Protein AF-B7FYE3-F1 (afdb_monomer)

Foldseek 3Di:
DDDDDDDDDDPPDPDPVVVVVVVVVVVVVVVVVVVVVVLLLVVALCLLVLALDDPPDDNVRSLVQSCCCQFLPNNLPRHDPSHPDHSVLSVLLNLLLLLLLLLVLLVLVVVCVVVVVPQQAPQPDKDWPPPPPPPDDDDDDDDDDDDDDDDDPPPVVVPPPRPIDGDGPSLVCSLVVSLQVSLVSSVVLSNLLSLSQCRPPHPNVVVVVCSCVSSVVSNVSSVVSNVSSVVSVVVVVVVVVVVVVVVVVVVVVDPDDDDPPPVVVVVVVVVVCPSVVSSVVSSCCSRPPNNSVVSVQQQCLVVVVLPDPRSNHNSVVVVVVVVVVVVVVVVVVVVVVVVVVVVD

Structure (mmCIF, N/CA/C/O backbone):
data_AF-B7FYE3-F1
#
_entry.id   AF-B7FYE3-F1
#
loop_
_atom_site.group_PDB
_atom_site.id
_atom_site.type_symbol
_atom_site.label_atom_id
_atom_site.label_alt_id
_atom_site.label_comp_id
_atom_site.label_asym_id
_atom_site.label_entity_id
_atom_site.label_seq_id
_atom_site.pdbx_PDB_ins_code
_atom_site.Cartn_x
_atom_site.Cartn_y
_atom_site.Cartn_z
_atom_site.occupancy
_atom_site.B_iso_or_equiv
_atom_site.auth_seq_id
_atom_site.auth_comp_id
_atom_site.auth_asym_id
_atom_site.auth_atom_id
_atom_site.pdbx_PDB_model_num
ATOM 1 N N . MET A 1 1 ? -84.144 21.040 5.543 1.00 42.66 1 MET A N 1
ATOM 2 C CA . MET A 1 1 ? -82.889 21.106 6.323 1.00 42.66 1 MET A CA 1
ATOM 3 C C . MET A 1 1 ? -82.819 19.869 7.209 1.00 42.66 1 MET A C 1
ATOM 5 O O . MET A 1 1 ? -83.462 19.842 8.246 1.00 42.66 1 MET A O 1
ATOM 9 N N . GLY A 1 2 ? -82.151 18.809 6.745 1.00 43.72 2 GLY A N 1
ATOM 10 C CA . GLY A 1 2 ? -81.968 17.563 7.496 1.00 43.72 2 GLY A CA 1
ATOM 11 C C . GLY A 1 2 ? -80.510 17.441 7.926 1.00 43.72 2 GLY A C 1
ATOM 12 O O . GLY A 1 2 ? -79.638 17.283 7.077 1.00 43.72 2 GLY A O 1
ATOM 13 N N . HIS A 1 3 ? -80.245 17.564 9.225 1.00 52.06 3 HIS A N 1
ATOM 14 C CA . HIS A 1 3 ? -78.918 17.360 9.799 1.00 52.06 3 HIS A CA 1
ATOM 15 C C . HIS A 1 3 ? -78.643 15.857 9.920 1.00 52.06 3 HIS A C 1
ATOM 17 O O . HIS A 1 3 ? -79.201 15.182 10.783 1.00 52.06 3 HIS A O 1
ATOM 23 N N . ALA A 1 4 ? -77.780 15.333 9.049 1.00 56.72 4 ALA A N 1
ATOM 24 C CA . ALA A 1 4 ? -77.247 13.983 9.167 1.00 56.72 4 ALA A CA 1
ATOM 25 C C . ALA A 1 4 ? -76.280 13.919 10.362 1.00 56.72 4 ALA A C 1
ATOM 27 O O . ALA A 1 4 ? -75.254 14.600 10.376 1.00 56.72 4 ALA A O 1
ATOM 28 N N . GLN A 1 5 ? -76.617 13.118 11.375 1.00 55.41 5 GLN A N 1
ATOM 29 C CA . GLN A 1 5 ? -75.707 12.827 12.481 1.00 55.41 5 GLN A CA 1
ATOM 30 C C . GLN A 1 5 ? -74.566 11.912 12.004 1.00 55.41 5 GLN A C 1
ATOM 32 O O . GLN A 1 5 ? -74.824 10.908 11.336 1.00 55.41 5 GLN A O 1
ATOM 37 N N . PRO A 1 6 ? -73.304 12.216 12.357 1.00 60.56 6 PRO A N 1
ATOM 38 C CA . PRO A 1 6 ? -72.170 11.387 11.987 1.00 60.56 6 PRO A CA 1
ATOM 39 C C . PRO A 1 6 ? -72.207 10.058 12.752 1.00 60.56 6 PRO A C 1
ATOM 41 O O . PRO A 1 6 ? -72.163 10.012 13.982 1.00 60.56 6 PRO A O 1
ATOM 44 N N . SER A 1 7 ? -72.272 8.968 11.988 1.00 65.50 7 SER A N 1
ATOM 45 C CA . SER A 1 7 ? -72.132 7.588 12.451 1.00 65.50 7 SER A CA 1
ATOM 46 C C . SER A 1 7 ? -70.849 7.428 13.275 1.00 65.50 7 SER A C 1
ATOM 48 O O . SER A 1 7 ? -69.744 7.509 12.732 1.00 65.50 7 SER A O 1
ATOM 50 N N . ARG A 1 8 ? -70.992 7.171 14.583 1.00 61.19 8 ARG A N 1
ATOM 51 C CA . ARG A 1 8 ? -69.890 6.799 15.485 1.00 61.19 8 ARG A CA 1
ATOM 52 C C . ARG A 1 8 ? -69.224 5.524 14.965 1.00 61.19 8 ARG A C 1
ATOM 54 O O . ARG A 1 8 ? -69.726 4.426 15.187 1.00 61.19 8 ARG A O 1
ATOM 61 N N . ARG A 1 9 ? -68.078 5.661 14.293 1.00 62.84 9 ARG A N 1
ATOM 62 C CA . ARG A 1 9 ? -67.147 4.545 14.092 1.00 62.84 9 ARG A CA 1
ATOM 63 C C . ARG A 1 9 ? -66.683 4.088 15.471 1.00 62.84 9 ARG A C 1
ATOM 65 O O . ARG A 1 9 ? -66.038 4.844 16.189 1.00 62.84 9 ARG A O 1
ATOM 72 N N . SER A 1 10 ? -67.041 2.865 15.841 1.00 62.41 10 SER A N 1
ATOM 73 C CA . SER A 1 10 ? -66.482 2.170 16.993 1.00 62.41 10 SER A CA 1
ATOM 74 C C . SER A 1 10 ? -64.983 1.988 16.764 1.00 62.41 10 SER A C 1
ATOM 76 O O . SER A 1 10 ? -64.569 1.135 15.978 1.00 62.41 10 SER A O 1
ATOM 78 N N . GLU A 1 11 ? -64.171 2.822 17.408 1.00 63.62 11 GLU A N 1
ATOM 79 C CA . GLU A 1 11 ? -62.726 2.639 17.473 1.00 63.62 11 GLU A CA 1
ATOM 80 C C . GLU A 1 11 ? -62.446 1.314 18.186 1.00 63.62 11 GLU A C 1
ATOM 82 O O . GLU A 1 11 ? -62.578 1.203 19.408 1.00 63.62 11 GLU A O 1
ATOM 87 N N . LEU A 1 12 ? -62.095 0.280 17.413 1.00 67.25 12 LEU A N 1
ATOM 88 C CA . LEU A 1 12 ? -61.521 -0.939 17.966 1.00 67.25 12 LEU A CA 1
ATOM 89 C C . LEU A 1 12 ? -60.238 -0.539 18.696 1.00 67.25 12 LEU A C 1
ATOM 91 O O . LEU A 1 12 ? -59.221 -0.236 18.069 1.00 67.25 12 LEU A O 1
ATOM 95 N N . ARG A 1 13 ? -60.285 -0.534 20.030 1.00 64.44 13 ARG A N 1
ATOM 96 C CA . ARG A 1 13 ? -59.074 -0.418 20.837 1.00 64.44 13 ARG A CA 1
ATOM 97 C C . ARG A 1 13 ? -58.178 -1.616 20.503 1.00 64.44 13 ARG A C 1
ATOM 99 O O . ARG A 1 13 ? -58.653 -2.750 20.598 1.00 64.44 13 ARG A O 1
ATOM 106 N N . PRO A 1 14 ? -56.915 -1.393 20.103 1.00 61.69 14 PRO A N 1
ATOM 107 C CA . PRO A 1 14 ? -55.992 -2.483 19.830 1.00 61.69 14 PRO A CA 1
ATOM 108 C C . PRO A 1 14 ? -55.857 -3.350 21.083 1.00 61.69 14 PRO A C 1
ATOM 110 O O . PRO A 1 14 ? -55.806 -2.834 22.203 1.00 61.69 14 PRO A O 1
ATOM 113 N N . SER A 1 15 ? -55.836 -4.671 20.900 1.00 67.44 15 SER A N 1
ATOM 114 C CA . SER A 1 15 ? -55.711 -5.597 22.020 1.00 67.44 15 SER A CA 1
ATOM 115 C C . SER A 1 15 ? -54.420 -5.301 22.800 1.00 67.44 15 SER A C 1
ATOM 117 O O . SER A 1 15 ? -53.385 -5.004 22.194 1.00 67.44 15 SER A O 1
ATOM 119 N N . PRO A 1 16 ? -54.429 -5.412 24.140 1.00 71.50 16 PRO A N 1
ATOM 120 C CA . PRO A 1 16 ? -53.255 -5.139 24.976 1.00 71.50 16 PRO A CA 1
ATOM 121 C C . PRO A 1 16 ? -52.024 -5.989 24.605 1.00 71.50 16 PRO A C 1
ATOM 123 O O . PRO A 1 16 ? -50.892 -5.588 24.865 1.00 71.50 16 PRO A O 1
ATOM 126 N N . SER A 1 17 ? -52.219 -7.122 23.921 1.00 78.88 17 SER A N 1
ATOM 127 C CA . SER A 1 17 ? -51.138 -7.948 23.374 1.00 78.88 17 SER A CA 1
ATOM 128 C C . SER A 1 17 ? -50.342 -7.271 22.251 1.00 78.88 17 SER A C 1
ATOM 130 O O . SER A 1 17 ? -49.139 -7.500 22.134 1.00 78.88 17 SER A O 1
ATOM 132 N N . PHE A 1 18 ? -50.975 -6.416 21.442 1.00 79.50 18 PHE A N 1
ATOM 133 C CA . PHE A 1 18 ? -50.321 -5.765 20.307 1.00 79.50 18 PHE A CA 1
ATOM 134 C C . PHE A 1 18 ? -49.421 -4.604 20.747 1.00 79.50 18 PHE A C 1
ATOM 136 O O . PHE A 1 18 ? -48.322 -4.436 20.219 1.00 79.50 18 PHE A O 1
ATOM 143 N N . ALA A 1 19 ? -49.845 -3.846 21.764 1.00 81.31 19 ALA A N 1
ATOM 144 C CA . ALA A 1 19 ? -49.034 -2.778 22.349 1.00 81.31 19 ALA A CA 1
ATOM 145 C C . ALA A 1 19 ? -47.734 -3.333 22.962 1.00 81.31 19 ALA A C 1
ATOM 147 O O . ALA A 1 19 ? -46.647 -2.868 22.630 1.00 81.31 19 ALA A O 1
ATOM 148 N N . LEU A 1 20 ? -47.832 -4.417 23.741 1.00 88.69 20 LEU A N 1
ATOM 149 C CA . LEU A 1 20 ? -46.668 -5.073 24.344 1.00 88.69 20 LEU A CA 1
ATOM 150 C C . LEU A 1 20 ? -45.684 -5.627 23.295 1.00 88.69 20 LEU A C 1
ATOM 152 O O . LEU A 1 20 ? -44.469 -5.558 23.480 1.00 88.69 20 LEU A O 1
ATOM 156 N N . ALA A 1 21 ? -46.190 -6.185 22.189 1.00 86.75 21 ALA A N 1
ATOM 157 C CA . ALA A 1 21 ? -45.348 -6.687 21.103 1.00 86.75 21 ALA A CA 1
ATOM 158 C C . ALA A 1 21 ? -44.579 -5.555 20.399 1.00 86.75 21 ALA A C 1
ATOM 160 O O . ALA A 1 21 ? -43.391 -5.708 20.104 1.00 86.75 21 ALA A O 1
ATOM 161 N N . LYS A 1 22 ? -45.231 -4.405 20.184 1.00 88.69 22 LYS A N 1
ATOM 162 C CA . LYS A 1 22 ? -44.607 -3.220 19.584 1.00 88.69 22 LYS A CA 1
ATOM 163 C C . LYS A 1 22 ? -43.487 -2.660 20.463 1.00 88.69 22 LYS A C 1
ATOM 165 O O . LYS A 1 22 ? -42.405 -2.382 19.949 1.00 88.69 22 LYS A O 1
ATOM 170 N N . ASP A 1 23 ? -43.708 -2.578 21.773 1.00 92.06 23 ASP A N 1
ATOM 171 C CA . ASP A 1 23 ? -42.700 -2.084 22.720 1.00 92.06 23 ASP A CA 1
ATOM 172 C C . ASP A 1 23 ? -41.475 -3.007 22.781 1.00 92.06 23 ASP A C 1
ATOM 174 O O . ASP A 1 23 ? -40.332 -2.544 22.789 1.00 92.06 23 ASP A O 1
ATOM 178 N N . ARG A 1 24 ? -41.688 -4.330 22.733 1.00 89.56 24 ARG A N 1
ATOM 179 C CA . ARG A 1 24 ? -40.595 -5.315 22.660 1.00 89.56 24 ARG A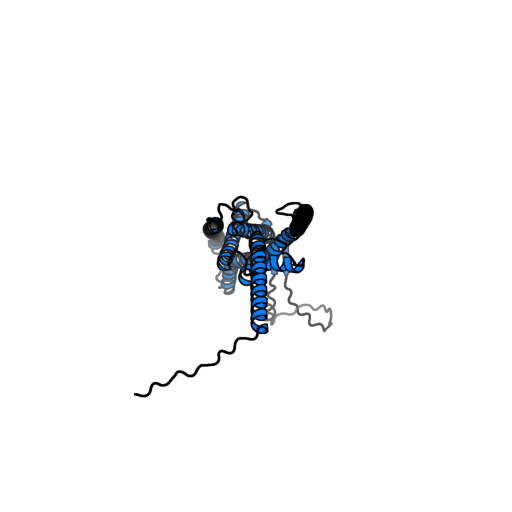 CA 1
ATOM 180 C C . ARG A 1 24 ? -39.783 -5.193 21.372 1.00 89.56 24 ARG A C 1
ATOM 182 O O . ARG A 1 24 ? -38.555 -5.266 21.428 1.00 89.56 24 ARG A O 1
ATOM 189 N N . LEU A 1 25 ? -40.440 -4.990 20.228 1.00 89.75 25 LEU A N 1
ATOM 190 C CA . LEU A 1 25 ? -39.759 -4.807 18.945 1.00 89.75 25 LEU A CA 1
ATOM 191 C C . LEU A 1 25 ? -38.937 -3.511 18.924 1.00 89.75 25 LEU A C 1
ATOM 193 O O . LEU A 1 25 ? -37.782 -3.532 18.501 1.00 89.75 25 LEU A O 1
ATOM 197 N N . ALA A 1 26 ? -39.493 -2.410 19.436 1.00 90.38 26 ALA A N 1
ATOM 198 C CA . ALA A 1 26 ? -38.788 -1.135 19.540 1.00 90.38 26 ALA A CA 1
ATOM 199 C C . ALA A 1 26 ? -37.557 -1.238 20.458 1.00 90.38 26 ALA A C 1
ATOM 201 O O . ALA A 1 26 ? -36.477 -0.770 20.100 1.00 90.38 26 ALA A O 1
ATOM 202 N N . ALA A 1 27 ? -37.683 -1.914 21.605 1.00 88.25 27 ALA A N 1
ATOM 203 C CA . ALA A 1 27 ? -36.559 -2.160 22.507 1.00 88.25 27 ALA A CA 1
ATOM 204 C C . ALA A 1 27 ? -35.466 -3.030 21.858 1.00 88.25 27 ALA A C 1
ATOM 206 O O . ALA A 1 27 ? -34.275 -2.761 22.030 1.00 88.25 27 ALA A O 1
ATOM 207 N N . TYR A 1 28 ? -35.852 -4.046 21.078 1.00 83.12 28 TYR A N 1
ATOM 208 C CA . TYR A 1 28 ? -34.908 -4.875 20.328 1.00 83.12 28 TYR A CA 1
ATOM 209 C C . TYR A 1 28 ? -34.167 -4.070 19.252 1.00 83.12 28 TYR A C 1
ATOM 211 O O . TYR A 1 28 ? -32.943 -4.144 19.175 1.00 83.12 28 TYR A O 1
ATOM 219 N N . GLN A 1 29 ? -34.880 -3.249 18.475 1.00 88.19 29 GLN A N 1
ATOM 220 C CA . GLN A 1 29 ? -34.283 -2.371 17.462 1.00 88.19 29 GLN A CA 1
ATOM 221 C C . GLN A 1 29 ? -33.337 -1.341 18.084 1.00 88.19 29 GLN A C 1
ATOM 223 O O . GLN A 1 29 ? -32.216 -1.181 17.610 1.00 88.19 29 GLN A O 1
ATOM 228 N N . ALA A 1 30 ? -33.735 -0.694 19.183 1.00 86.12 30 ALA A N 1
ATOM 229 C CA . ALA A 1 30 ? -32.878 0.246 19.902 1.00 86.12 30 ALA A CA 1
ATOM 230 C C . ALA A 1 30 ? -31.601 -0.435 20.420 1.00 86.12 30 ALA A C 1
ATOM 232 O O . ALA A 1 30 ? -30.502 0.100 20.273 1.00 86.12 30 ALA A O 1
ATOM 233 N N . ARG A 1 31 ? -31.724 -1.653 20.965 1.00 79.75 31 ARG A N 1
ATOM 234 C CA . ARG A 1 31 ? -30.572 -2.441 21.415 1.00 79.75 31 ARG A CA 1
ATOM 235 C C . ARG A 1 31 ? -29.669 -2.837 20.246 1.00 79.75 31 ARG A C 1
ATOM 237 O O . ARG A 1 31 ? -28.459 -2.662 20.356 1.00 79.75 31 ARG A O 1
ATOM 244 N N . SER A 1 32 ? -30.242 -3.301 19.136 1.00 80.25 32 SER A N 1
ATOM 245 C CA . SER A 1 32 ? -29.515 -3.649 17.909 1.00 80.25 32 SER A CA 1
ATOM 246 C C . SER A 1 32 ? -28.749 -2.450 17.346 1.00 80.25 32 SER A C 1
ATOM 248 O O . SER A 1 32 ? -27.560 -2.563 17.060 1.00 80.25 32 SER A O 1
ATOM 250 N N . ASN A 1 33 ? -29.392 -1.283 17.266 1.00 86.25 33 ASN A N 1
ATOM 251 C CA . ASN A 1 33 ? -28.760 -0.048 16.801 1.00 86.25 33 ASN A CA 1
ATOM 252 C C . ASN A 1 33 ? -27.625 0.378 17.737 1.00 86.25 33 ASN A C 1
ATOM 254 O O . ASN A 1 33 ? -26.523 0.650 17.277 1.00 86.25 33 ASN A O 1
ATOM 258 N N . SER A 1 34 ? -27.847 0.340 19.056 1.00 83.12 34 SER A N 1
ATOM 259 C CA . SER A 1 34 ? -26.807 0.693 20.033 1.00 83.12 34 SER A CA 1
ATOM 260 C C . SER A 1 34 ? -25.598 -0.250 19.991 1.00 83.12 34 SER A C 1
ATOM 262 O O . SER A 1 34 ? -24.465 0.170 20.230 1.00 83.12 34 SER A O 1
ATOM 264 N N . MET A 1 35 ? -25.825 -1.532 19.687 1.00 76.38 35 MET A N 1
ATOM 265 C CA . MET A 1 35 ? -24.761 -2.522 19.543 1.00 76.38 35 MET A CA 1
ATOM 266 C C . MET A 1 35 ? -23.963 -2.261 18.264 1.00 76.38 35 MET A C 1
ATOM 268 O O . MET A 1 35 ? -22.741 -2.166 18.330 1.00 76.38 35 MET A O 1
ATOM 272 N N . SER A 1 36 ? -24.656 -2.013 17.149 1.00 85.81 36 SER A N 1
ATOM 273 C CA . SER A 1 36 ? -24.044 -1.646 15.869 1.00 85.81 36 SER A CA 1
ATOM 274 C C . SER A 1 36 ? -23.239 -0.341 15.951 1.00 85.81 36 SER A C 1
ATOM 276 O O . SER A 1 36 ? -22.144 -0.257 15.394 1.00 85.81 36 SER A O 1
ATOM 278 N N . GLU A 1 37 ? -23.710 0.664 16.695 1.00 87.88 37 GLU A N 1
ATOM 279 C CA . GLU A 1 37 ? -22.966 1.909 16.930 1.00 87.88 37 GLU A CA 1
ATOM 280 C C . GLU A 1 37 ? -21.685 1.665 17.731 1.00 87.88 37 GLU A C 1
ATOM 282 O O . GLU A 1 37 ? -20.622 2.181 17.378 1.00 87.88 37 GLU A O 1
ATOM 287 N N . ARG A 1 38 ? -21.751 0.842 18.786 1.00 84.19 38 ARG A N 1
ATOM 288 C CA . ARG A 1 38 ? -20.566 0.476 19.578 1.00 84.19 38 ARG A CA 1
ATOM 289 C C . ARG A 1 38 ? -19.558 -0.312 18.750 1.00 84.19 38 ARG A C 1
ATOM 291 O O . ARG A 1 38 ? -18.369 0.001 18.800 1.00 84.19 38 ARG A O 1
ATOM 298 N N . GLU A 1 39 ? -20.014 -1.287 17.973 1.00 86.12 39 GLU A N 1
ATOM 299 C CA . GLU A 1 39 ? -19.168 -2.055 17.054 1.00 86.12 39 GLU A CA 1
ATOM 300 C C . GLU A 1 39 ? -18.519 -1.146 16.014 1.00 86.12 39 GLU A C 1
ATOM 302 O O . GLU A 1 39 ? -17.302 -1.189 15.840 1.00 86.12 39 GLU A O 1
ATOM 307 N N . SER A 1 40 ? -19.287 -0.243 15.402 1.00 87.75 40 SER A N 1
ATOM 308 C CA . SER A 1 40 ? -18.768 0.734 14.440 1.00 87.75 40 SER A CA 1
ATOM 309 C C . SER A 1 40 ? -17.725 1.649 15.083 1.00 87.75 40 SER A C 1
ATOM 311 O O . SER A 1 40 ? -16.659 1.873 14.511 1.00 87.75 40 SER A O 1
ATOM 313 N N . SER A 1 41 ? -17.979 2.117 16.310 1.00 86.19 41 SER A N 1
ATOM 314 C CA . SER A 1 41 ? -17.061 2.993 17.047 1.00 86.19 41 SER A CA 1
ATOM 315 C C . SER A 1 41 ? -15.711 2.343 17.374 1.00 86.19 41 SER A C 1
ATOM 317 O O . SER A 1 41 ? -14.718 3.052 17.506 1.00 86.19 41 SER A O 1
ATOM 319 N N . ARG A 1 42 ? -15.658 1.006 17.473 1.00 87.06 42 ARG A N 1
ATOM 320 C CA . ARG A 1 42 ? -14.424 0.229 17.687 1.00 87.06 42 ARG A CA 1
ATOM 321 C C . ARG A 1 42 ? -13.770 -0.191 16.372 1.00 87.06 42 ARG A C 1
ATOM 323 O O . ARG A 1 42 ? -12.552 -0.122 16.237 1.00 87.06 42 ARG A O 1
ATOM 330 N N . THR A 1 43 ? -14.585 -0.572 15.395 1.00 90.25 43 THR A N 1
ATOM 331 C CA . THR A 1 43 ? -14.135 -1.089 14.100 1.00 90.25 43 THR A CA 1
ATOM 332 C C . THR A 1 43 ? -13.522 0.008 13.238 1.00 90.25 43 THR A C 1
ATOM 334 O O . THR A 1 43 ? -12.504 -0.228 12.602 1.00 90.25 43 THR A O 1
ATOM 337 N N . ILE A 1 44 ? -14.081 1.225 13.228 1.00 88.81 44 ILE A N 1
ATOM 338 C CA . ILE A 1 44 ? -13.552 2.323 12.402 1.00 88.81 44 ILE A CA 1
ATOM 339 C C . ILE A 1 44 ? -12.109 2.685 12.800 1.00 88.81 44 ILE A C 1
ATOM 341 O O . ILE A 1 44 ? -11.253 2.683 11.913 1.00 88.81 44 ILE A O 1
ATOM 345 N N . PRO A 1 45 ? -11.784 2.954 14.085 1.00 87.56 45 PRO A N 1
ATOM 346 C CA . PRO A 1 45 ? -10.402 3.201 14.492 1.00 87.56 45 PRO A CA 1
ATOM 347 C C . PRO A 1 45 ? -9.484 2.009 14.220 1.00 87.56 45 PRO A C 1
ATOM 349 O O . PRO A 1 45 ? -8.360 2.217 13.777 1.00 87.56 45 PRO A O 1
ATOM 352 N N . ALA A 1 46 ? -9.963 0.779 14.435 1.00 91.19 46 ALA A N 1
ATOM 353 C CA . ALA A 1 46 ? -9.189 -0.429 14.161 1.00 91.19 46 ALA A CA 1
ATOM 354 C C . ALA A 1 46 ? -8.830 -0.540 12.668 1.00 91.19 46 ALA A C 1
ATOM 356 O O . ALA A 1 46 ? -7.662 -0.674 12.321 1.00 91.19 46 ALA A O 1
ATOM 357 N N . LEU A 1 47 ? -9.803 -0.369 11.770 1.00 92.00 47 LEU A N 1
ATOM 358 C CA . LEU A 1 47 ? -9.572 -0.359 10.322 1.00 92.00 47 LEU A CA 1
ATOM 359 C C . LEU A 1 47 ? -8.630 0.771 9.894 1.00 92.00 47 LEU A C 1
ATOM 361 O O . LEU A 1 47 ? -7.760 0.565 9.054 1.00 92.00 47 LEU A O 1
ATOM 365 N N . ALA A 1 48 ? -8.772 1.955 10.490 1.00 89.38 48 ALA A N 1
ATOM 366 C CA . ALA A 1 48 ? -7.911 3.100 10.214 1.00 89.38 48 ALA A CA 1
ATOM 367 C C . ALA A 1 48 ? -6.455 2.875 10.661 1.00 89.38 48 ALA A C 1
ATOM 369 O O . ALA A 1 48 ? -5.524 3.340 10.011 1.00 89.38 48 ALA A O 1
ATOM 370 N N . LEU A 1 49 ? -6.266 2.138 11.758 1.00 89.50 49 LEU A N 1
ATOM 371 C CA . LEU A 1 49 ? -4.967 1.705 12.275 1.00 89.50 49 LEU A CA 1
ATOM 372 C C . LEU A 1 49 ? -4.390 0.497 11.530 1.00 89.50 49 LEU A C 1
ATOM 374 O O . LEU A 1 49 ? -3.265 0.098 11.821 1.00 89.50 49 LEU A O 1
ATOM 378 N N . ARG A 1 50 ? -5.141 -0.066 10.574 1.00 91.62 50 ARG A N 1
ATOM 379 C CA . ARG A 1 50 ? -4.834 -1.336 9.905 1.00 91.62 50 ARG A CA 1
ATOM 380 C C . ARG A 1 50 ? -4.684 -2.490 10.892 1.00 91.62 50 ARG A C 1
ATOM 382 O O . ARG A 1 50 ? -3.799 -3.323 10.719 1.00 91.62 50 ARG A O 1
ATOM 389 N N . ALA A 1 51 ? -5.555 -2.516 11.899 1.00 92.00 51 ALA A N 1
ATOM 390 C CA . ALA A 1 51 ? -5.580 -3.571 12.893 1.00 92.00 51 ALA A CA 1
ATOM 391 C C . ALA A 1 51 ? -5.575 -4.942 12.211 1.00 92.00 51 ALA A C 1
ATOM 393 O O . ALA A 1 51 ? -6.310 -5.195 11.251 1.00 92.00 51 ALA A O 1
ATOM 394 N N . TYR A 1 52 ? -4.710 -5.803 12.716 1.00 93.62 52 TYR A N 1
ATOM 395 C CA . TYR A 1 52 ? -4.553 -7.185 12.303 1.00 93.62 52 TYR A CA 1
ATOM 396 C C . TYR A 1 52 ? -5.558 -8.119 12.994 1.00 93.62 52 TYR A C 1
ATOM 398 O O . TYR A 1 52 ? -5.591 -9.307 12.679 1.00 93.62 52 TYR A O 1
ATOM 406 N N . HIS A 1 53 ? -6.345 -7.613 13.946 1.00 95.50 53 HIS A N 1
ATOM 407 C CA . HIS A 1 53 ? -7.434 -8.337 14.590 1.00 95.50 53 HIS A CA 1
ATOM 408 C C . HIS A 1 53 ? -8.697 -7.483 14.717 1.00 95.50 53 HIS A C 1
ATOM 410 O O . HIS A 1 53 ? -8.642 -6.344 15.191 1.00 95.50 53 HIS A O 1
ATOM 416 N N . LEU A 1 54 ? -9.849 -8.061 14.366 1.00 92.94 54 LEU A N 1
ATOM 417 C CA . LEU A 1 54 ? -11.152 -7.541 14.777 1.00 92.94 54 LEU A CA 1
ATOM 418 C C . LEU A 1 54 ? -11.879 -8.494 15.739 1.00 92.94 54 LEU A C 1
ATOM 420 O O . LEU A 1 54 ? -11.754 -9.715 15.614 1.00 92.94 54 LEU A O 1
ATOM 424 N N . PRO A 1 55 ? -12.692 -7.959 16.672 1.00 86.62 55 PRO A N 1
ATOM 425 C CA . PRO A 1 55 ? -13.390 -8.779 17.654 1.00 86.62 55 PRO A CA 1
ATOM 426 C C . PRO A 1 55 ? -14.277 -9.841 16.997 1.00 86.62 55 PRO A C 1
ATOM 428 O O . PRO A 1 55 ? -15.155 -9.520 16.199 1.00 86.62 55 PRO A O 1
ATOM 431 N N . GLY A 1 56 ? -14.075 -11.102 17.381 1.00 88.00 56 GLY A N 1
ATOM 432 C CA . GLY A 1 56 ? -14.868 -12.239 16.901 1.00 88.00 56 GLY A CA 1
ATOM 433 C C . GLY A 1 56 ? -14.346 -12.910 15.628 1.00 88.00 56 GLY A C 1
ATOM 434 O O . GLY A 1 56 ? -14.842 -13.981 15.286 1.00 88.00 56 GLY A O 1
ATOM 435 N N . ASN A 1 57 ? -13.329 -12.351 14.970 1.00 94.50 57 ASN A N 1
ATOM 436 C CA . ASN A 1 57 ? -12.733 -12.955 13.782 1.00 94.50 57 ASN A CA 1
ATOM 437 C C . ASN A 1 57 ? -11.750 -14.087 14.119 1.00 94.50 57 ASN A C 1
ATOM 439 O O . ASN A 1 57 ? -10.999 -14.034 15.103 1.00 94.50 57 ASN A O 1
ATOM 443 N N . SER A 1 58 ? -11.697 -15.096 13.244 1.00 96.44 58 SER A N 1
ATOM 444 C CA . SER A 1 58 ? -10.608 -16.073 13.240 1.00 96.44 58 SER A CA 1
ATOM 445 C C . SER A 1 58 ? -9.337 -15.492 12.603 1.00 96.44 58 SER A C 1
ATOM 447 O O . SER A 1 58 ? -9.333 -14.400 12.038 1.00 96.44 58 SER A O 1
ATOM 449 N N . TRP A 1 59 ? -8.228 -16.235 12.671 1.00 96.38 59 TRP A N 1
ATOM 450 C CA . TRP A 1 59 ? -6.969 -15.809 12.048 1.00 96.38 59 TRP A CA 1
ATOM 451 C C . TRP A 1 59 ? -7.092 -15.637 10.529 1.00 96.38 59 TRP A C 1
ATOM 453 O O . TRP A 1 59 ? -6.545 -14.687 9.976 1.00 96.38 59 TRP A O 1
ATOM 463 N N . CYS A 1 60 ? -7.820 -16.538 9.861 1.00 97.38 60 CYS A N 1
ATOM 464 C CA . CYS A 1 60 ? -7.999 -16.484 8.412 1.00 97.38 60 CYS A CA 1
ATOM 465 C C . CYS A 1 60 ? -8.900 -15.312 8.010 1.00 97.38 60 CYS A C 1
ATOM 467 O O . CYS A 1 60 ? -8.562 -14.589 7.076 1.00 97.38 60 CYS A O 1
ATOM 469 N N . ASP A 1 61 ? -9.979 -15.073 8.764 1.00 96.69 61 ASP A N 1
ATOM 470 C CA . ASP A 1 61 ? -10.881 -13.941 8.521 1.00 96.69 61 ASP A CA 1
ATOM 471 C C . ASP A 1 61 ? -10.131 -12.613 8.640 1.00 96.69 61 ASP A C 1
ATOM 473 O O . ASP A 1 61 ? -10.221 -11.767 7.753 1.00 96.69 61 ASP A O 1
ATOM 477 N N . ASP A 1 62 ? -9.320 -12.464 9.692 1.00 97.06 62 ASP A N 1
ATOM 478 C CA . ASP A 1 62 ? -8.475 -11.290 9.893 1.00 97.06 62 ASP A CA 1
ATOM 479 C C . ASP A 1 62 ? -7.455 -11.106 8.763 1.00 97.06 62 ASP A C 1
ATOM 481 O O . ASP A 1 62 ? -7.239 -9.985 8.310 1.00 97.06 62 ASP A O 1
ATOM 485 N N . TRP A 1 63 ? -6.837 -12.190 8.283 1.00 97.00 63 TRP A N 1
ATOM 486 C CA . TRP A 1 63 ? -5.850 -12.133 7.202 1.00 97.00 63 TRP A CA 1
ATOM 487 C C . TRP A 1 63 ? -6.492 -11.706 5.878 1.00 97.00 63 TRP A C 1
ATOM 489 O O . TRP A 1 63 ? -6.023 -10.768 5.228 1.00 97.00 63 TRP A O 1
ATOM 499 N N . VAL A 1 64 ? -7.611 -12.336 5.502 1.00 97.38 64 VAL A N 1
ATOM 500 C CA . VAL A 1 64 ? -8.366 -11.980 4.290 1.00 97.38 64 VAL A CA 1
ATOM 501 C C . VAL A 1 64 ? -8.862 -10.546 4.393 1.00 97.38 64 VAL A C 1
ATOM 503 O O . VAL A 1 64 ? -8.704 -9.767 3.454 1.00 97.38 64 VAL A O 1
ATOM 506 N N . GLN A 1 65 ? -9.409 -10.163 5.544 1.00 96.12 65 GLN A N 1
ATOM 507 C CA . GLN A 1 65 ? -9.877 -8.809 5.780 1.00 96.12 65 GLN A CA 1
ATOM 508 C C . GLN A 1 65 ? -8.735 -7.793 5.728 1.00 96.12 65 GLN A C 1
ATOM 510 O O . GLN A 1 65 ? -8.907 -6.710 5.163 1.00 96.12 65 GLN A O 1
ATOM 515 N N . TYR A 1 66 ? -7.573 -8.115 6.290 1.00 95.88 66 TYR A N 1
ATOM 516 C CA . TYR A 1 66 ? -6.394 -7.267 6.231 1.00 95.88 66 TYR A CA 1
ATOM 517 C C . TYR A 1 66 ? -5.987 -7.020 4.776 1.00 95.88 66 TYR A C 1
ATOM 519 O O . TYR A 1 66 ? -5.832 -5.866 4.377 1.00 95.88 66 TYR A O 1
ATOM 527 N N . PHE A 1 67 ? -5.899 -8.058 3.944 1.00 96.31 67 PHE A N 1
ATOM 528 C CA . PHE A 1 67 ? -5.561 -7.881 2.531 1.00 96.31 67 PHE A CA 1
ATOM 529 C C . PHE A 1 67 ? -6.651 -7.161 1.743 1.00 96.31 67 PHE A C 1
ATOM 531 O O . PHE A 1 67 ? -6.353 -6.201 1.031 1.00 96.31 67 PHE A O 1
ATOM 538 N N . ALA A 1 68 ? -7.914 -7.534 1.933 1.00 96.06 68 ALA A N 1
ATOM 539 C CA . ALA A 1 68 ? -9.047 -6.889 1.280 1.00 96.06 68 ALA A CA 1
ATOM 540 C C . ALA A 1 68 ? -9.154 -5.395 1.621 1.00 96.06 68 ALA A C 1
ATOM 542 O O . ALA A 1 68 ? -9.623 -4.618 0.799 1.00 96.06 68 ALA A O 1
ATOM 543 N N . ASN A 1 69 ? -8.699 -4.969 2.805 1.00 94.88 69 ASN A N 1
ATOM 544 C CA . ASN A 1 69 ? -8.707 -3.562 3.201 1.00 94.88 69 ASN A CA 1
ATOM 545 C C . ASN A 1 69 ? -7.440 -2.797 2.843 1.00 94.88 69 ASN A C 1
ATOM 547 O O . ASN A 1 69 ? -7.511 -1.577 2.718 1.00 94.88 69 ASN A O 1
ATOM 551 N N . ASN A 1 70 ? -6.288 -3.445 2.727 1.00 94.62 70 ASN A N 1
ATOM 552 C CA . ASN A 1 70 ? -5.020 -2.723 2.654 1.00 94.62 70 ASN A CA 1
ATOM 553 C C . ASN A 1 70 ? -4.323 -2.837 1.301 1.00 94.62 70 ASN A C 1
ATOM 555 O O . ASN A 1 70 ? -3.619 -1.907 0.919 1.00 94.62 70 ASN A O 1
ATOM 559 N N . HIS A 1 71 ? -4.561 -3.920 0.562 1.00 96.75 71 HIS A N 1
ATOM 560 C CA . HIS A 1 71 ? -3.936 -4.141 -0.734 1.00 96.75 71 HIS A CA 1
ATOM 561 C C . HIS A 1 71 ? -4.258 -2.991 -1.710 1.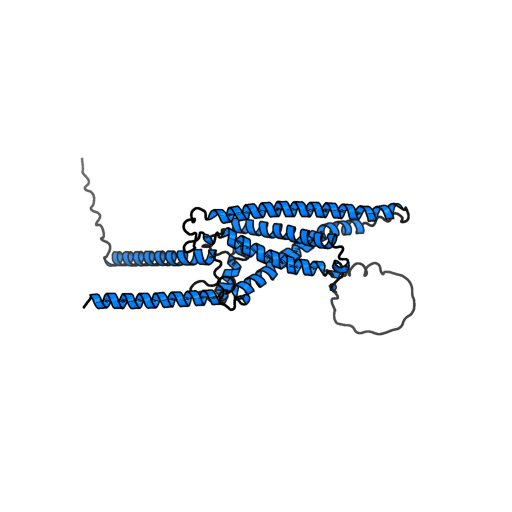00 96.75 71 HIS A C 1
ATOM 563 O O . HIS A 1 71 ? -5.436 -2.640 -1.834 1.00 96.75 71 HIS A O 1
ATOM 569 N N . PRO A 1 72 ? -3.276 -2.429 -2.444 1.00 95.88 72 PRO A N 1
ATOM 570 C CA . PRO A 1 72 ? -3.500 -1.279 -3.325 1.00 95.88 72 PRO A CA 1
ATOM 571 C C . PRO A 1 72 ? -4.587 -1.531 -4.377 1.00 95.88 72 PRO A C 1
ATOM 573 O O . PRO A 1 72 ? -5.482 -0.711 -4.551 1.00 95.88 72 PRO A O 1
ATOM 576 N N . LEU A 1 73 ? -4.561 -2.709 -5.015 1.00 95.81 73 LEU A N 1
ATOM 577 C CA . LEU A 1 73 ? -5.595 -3.147 -5.962 1.00 95.81 73 LEU A CA 1
ATOM 578 C C . LEU A 1 73 ? -6.889 -3.620 -5.278 1.00 95.81 73 LEU A C 1
ATOM 580 O O . LEU A 1 73 ? -7.947 -3.019 -5.469 1.00 95.81 73 LEU A O 1
ATOM 584 N N . PHE A 1 74 ? -6.833 -4.686 -4.467 1.00 95.94 74 PHE A N 1
ATOM 585 C CA . PHE A 1 74 ? -8.055 -5.286 -3.909 1.00 95.94 74 PHE A CA 1
ATOM 586 C C . PHE A 1 74 ? -8.803 -4.351 -2.959 1.00 95.94 74 PHE A C 1
ATOM 588 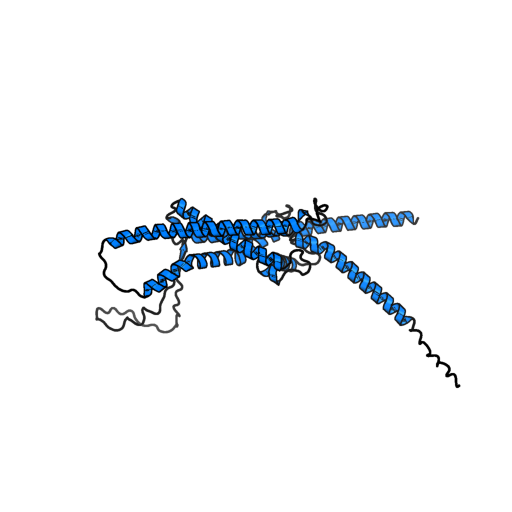O O . PHE A 1 74 ? -10.031 -4.372 -2.939 1.00 95.94 74 PHE A O 1
ATOM 595 N N . GLY A 1 75 ? -8.095 -3.460 -2.260 1.00 94.75 75 GLY A N 1
ATOM 596 C CA . GLY A 1 75 ? -8.672 -2.433 -1.398 1.00 94.75 75 GLY A CA 1
ATOM 597 C C . GLY A 1 75 ? -9.650 -1.505 -2.103 1.00 94.75 75 GLY A C 1
ATOM 598 O O . GLY A 1 75 ? -10.578 -1.002 -1.473 1.00 94.75 75 GLY A O 1
ATOM 599 N N . ILE A 1 76 ? -9.503 -1.281 -3.409 1.00 96.25 76 ILE A N 1
ATOM 600 C CA . ILE A 1 76 ? -10.421 -0.414 -4.155 1.00 96.25 76 ILE A CA 1
ATOM 601 C C . ILE A 1 76 ? -11.831 -1.017 -4.159 1.00 96.25 76 ILE A C 1
ATOM 603 O O . ILE A 1 76 ? -12.796 -0.311 -3.861 1.00 96.25 76 ILE A O 1
ATOM 607 N N . CYS A 1 77 ? -11.944 -2.323 -4.413 1.00 96.38 77 CYS A N 1
ATOM 608 C CA . CYS A 1 77 ? -13.231 -3.000 -4.606 1.00 96.38 77 CYS A CA 1
ATOM 609 C C . CYS A 1 77 ? -13.715 -3.777 -3.374 1.00 96.38 77 CYS A C 1
ATOM 611 O O . CYS A 1 77 ? -14.918 -3.899 -3.166 1.00 96.38 77 CYS A O 1
ATOM 613 N N . CYS A 1 78 ? -12.795 -4.287 -2.553 1.00 96.31 78 CYS A N 1
ATOM 614 C CA . CYS A 1 78 ? -13.081 -5.251 -1.487 1.00 96.31 78 CYS A CA 1
ATOM 615 C C . CYS A 1 78 ? -12.936 -4.664 -0.074 1.00 96.31 78 CYS A C 1
ATOM 617 O O . CYS A 1 78 ? -12.970 -5.409 0.905 1.00 96.31 78 CYS A O 1
ATOM 619 N N . HIS A 1 79 ? -12.769 -3.344 0.064 1.00 95.06 79 HIS A N 1
ATOM 620 C CA . HIS A 1 79 ? -12.665 -2.732 1.386 1.00 95.06 79 HIS A CA 1
ATOM 621 C C . HIS A 1 79 ? -13.970 -2.851 2.177 1.00 95.06 79 HIS A C 1
ATOM 623 O O . HIS A 1 79 ? -15.086 -2.811 1.655 1.00 95.06 79 HIS A O 1
ATOM 629 N N . HIS A 1 80 ? -13.813 -2.923 3.491 1.00 94.75 80 HIS A N 1
ATOM 630 C CA . HIS A 1 80 ? -14.906 -2.896 4.437 1.00 94.75 80 HIS A CA 1
ATOM 631 C C . HIS A 1 80 ? -15.660 -1.559 4.349 1.00 94.75 80 HIS A C 1
ATOM 633 O O . HIS A 1 80 ? -15.054 -0.491 4.295 1.00 94.75 80 HIS A O 1
ATOM 639 N N . ARG A 1 81 ? -16.996 -1.586 4.404 1.00 92.69 81 ARG A N 1
ATOM 640 C CA . ARG A 1 81 ? -17.836 -0.382 4.210 1.00 92.69 81 ARG A CA 1
ATOM 641 C C . ARG A 1 81 ? -17.617 0.707 5.265 1.00 92.69 81 ARG A C 1
ATOM 643 O O . ARG A 1 81 ? -17.842 1.877 4.987 1.00 92.69 81 ARG A O 1
ATOM 650 N N . LEU A 1 82 ? -17.184 0.320 6.467 1.00 91.94 82 LEU A N 1
ATOM 651 C CA . LEU A 1 82 ? -16.846 1.248 7.557 1.00 91.94 82 LEU A CA 1
ATOM 652 C C . LEU A 1 82 ? -15.417 1.808 7.465 1.00 91.94 82 LEU A C 1
ATOM 654 O O . LEU A 1 82 ? -14.982 2.533 8.354 1.00 91.94 82 LEU A O 1
ATOM 658 N N . HIS A 1 83 ? -14.655 1.450 6.435 1.00 91.81 83 HIS A N 1
ATOM 659 C CA . HIS A 1 83 ? -13.285 1.914 6.297 1.00 91.81 83 HIS A CA 1
ATOM 660 C C . HIS A 1 83 ? -13.241 3.440 6.067 1.00 91.81 83 HIS A C 1
ATOM 662 O O . HIS A 1 83 ? -13.979 3.946 5.218 1.00 91.81 83 HIS A O 1
ATOM 668 N N . PRO A 1 84 ? -12.378 4.199 6.773 1.00 89.62 84 PRO A N 1
ATOM 669 C CA . PRO A 1 84 ? -12.365 5.666 6.686 1.00 89.62 84 PRO A CA 1
ATOM 670 C C . PRO A 1 84 ? -11.904 6.189 5.321 1.00 89.62 84 PRO A C 1
ATOM 672 O O . PRO A 1 84 ? -12.307 7.272 4.898 1.00 89.62 84 PRO A O 1
ATOM 675 N N . VAL A 1 85 ? -11.059 5.425 4.626 1.00 93.19 85 VAL A N 1
ATOM 676 C CA . VAL A 1 85 ? -10.589 5.764 3.280 1.00 93.19 85 VAL A CA 1
ATOM 677 C C . VAL A 1 85 ? -11.451 5.090 2.234 1.00 93.19 85 VAL A C 1
ATOM 679 O O . VAL A 1 85 ? -11.501 3.860 2.141 1.00 93.19 85 VAL A O 1
ATOM 682 N N . THR A 1 86 ? -12.111 5.942 1.457 1.00 94.06 86 THR A N 1
ATOM 683 C CA . THR A 1 86 ? -13.014 5.580 0.368 1.00 94.06 86 THR A CA 1
ATOM 684 C C . THR A 1 86 ? -12.246 5.091 -0.861 1.00 94.06 86 THR A C 1
ATOM 686 O O . THR A 1 86 ? -11.069 5.402 -1.044 1.00 94.06 86 THR A O 1
ATOM 689 N N . ALA A 1 87 ? -12.933 4.377 -1.757 1.00 95.94 87 ALA A N 1
ATOM 690 C CA . ALA A 1 87 ? -12.365 3.893 -3.020 1.00 95.94 87 ALA A CA 1
ATOM 691 C C . ALA A 1 87 ? -11.682 4.991 -3.860 1.00 95.94 87 ALA A C 1
ATOM 693 O O . ALA A 1 87 ? -10.649 4.736 -4.470 1.00 95.94 87 ALA A O 1
ATOM 694 N N . LYS A 1 88 ? -12.211 6.226 -3.850 1.00 96.38 88 LYS A N 1
ATOM 695 C CA . LYS A 1 88 ? -11.642 7.357 -4.609 1.00 96.38 88 LYS A CA 1
ATOM 696 C C . LYS A 1 88 ? -10.214 7.687 -4.170 1.00 96.38 88 LYS A C 1
ATOM 698 O O . LYS A 1 88 ? -9.340 7.872 -5.005 1.00 96.38 88 LYS A O 1
ATOM 703 N N . TRP A 1 89 ? -9.972 7.720 -2.862 1.00 95.62 89 TRP A N 1
ATOM 704 C CA . TRP A 1 89 ? -8.639 7.981 -2.316 1.00 95.62 89 TRP A CA 1
ATOM 705 C C . TRP A 1 89 ? -7.691 6.804 -2.545 1.00 95.62 89 TRP A C 1
ATOM 707 O O . TRP A 1 89 ? -6.524 7.005 -2.851 1.00 95.62 89 TRP A O 1
ATOM 717 N N . ARG A 1 90 ? -8.206 5.572 -2.501 1.00 96.56 90 ARG A N 1
ATOM 718 C CA . ARG A 1 90 ? -7.425 4.370 -2.831 1.00 96.56 90 ARG A CA 1
ATOM 719 C C . ARG A 1 90 ? -6.970 4.353 -4.288 1.00 96.56 90 ARG A C 1
ATOM 721 O O . ARG A 1 90 ? -5.847 3.949 -4.554 1.00 96.56 90 ARG A O 1
ATOM 728 N N . LEU A 1 91 ? -7.801 4.843 -5.210 1.00 97.44 91 LEU A N 1
ATOM 729 C CA . LEU A 1 91 ? -7.403 5.023 -6.606 1.00 97.44 91 LEU A CA 1
ATOM 730 C C . LEU A 1 91 ? -6.246 6.026 -6.731 1.00 97.44 91 LEU A C 1
ATOM 732 O O . LEU A 1 91 ? -5.297 5.767 -7.461 1.00 97.44 91 LEU A O 1
ATOM 736 N N . ILE A 1 92 ? -6.283 7.128 -5.974 1.00 96.88 92 ILE A N 1
ATOM 737 C CA . ILE A 1 92 ? -5.169 8.088 -5.920 1.00 96.88 92 ILE A CA 1
ATOM 738 C C . ILE A 1 92 ? -3.901 7.423 -5.367 1.00 96.88 92 ILE A C 1
ATOM 740 O O . ILE A 1 92 ? -2.821 7.666 -5.896 1.00 96.88 92 ILE A O 1
ATOM 744 N N . HIS A 1 93 ? -4.010 6.549 -4.361 1.00 95.75 93 HIS A N 1
ATOM 745 C CA . HIS A 1 93 ? -2.852 5.795 -3.859 1.00 95.75 93 HIS A CA 1
ATOM 746 C C . HIS A 1 93 ? -2.286 4.849 -4.911 1.00 95.75 93 HIS A C 1
ATOM 748 O O . HIS A 1 93 ? -1.073 4.761 -5.035 1.00 95.75 93 HIS A O 1
ATOM 754 N N . LEU A 1 94 ? -3.144 4.171 -5.680 1.00 97.25 94 LEU A N 1
ATOM 755 C CA . LEU A 1 94 ? -2.701 3.295 -6.760 1.00 97.25 94 LEU A CA 1
ATOM 756 C C . LEU A 1 94 ? -1.932 4.083 -7.827 1.00 97.25 94 LEU A C 1
ATOM 758 O O . LEU A 1 94 ? -0.850 3.667 -8.221 1.00 97.25 94 LEU A O 1
ATOM 762 N N . VAL A 1 95 ? -2.449 5.243 -8.244 1.00 97.50 95 VAL A N 1
ATOM 763 C CA . VAL A 1 95 ? -1.728 6.143 -9.161 1.00 97.50 95 VAL A CA 1
ATOM 764 C C . VAL A 1 95 ? -0.396 6.574 -8.548 1.00 97.50 95 VAL A C 1
ATOM 766 O O . VAL A 1 95 ? 0.633 6.498 -9.211 1.00 97.50 95 VAL A O 1
ATOM 769 N N . GLY A 1 96 ? -0.398 6.958 -7.270 1.00 97.19 96 GLY A N 1
ATOM 770 C CA . GLY A 1 96 ? 0.816 7.295 -6.532 1.00 97.19 96 GLY A CA 1
ATOM 771 C C . GLY A 1 96 ? 1.846 6.169 -6.513 1.00 97.19 96 GLY A C 1
ATOM 772 O O . GLY A 1 96 ? 3.019 6.435 -6.735 1.00 97.19 96 GLY A O 1
ATOM 773 N N . SER A 1 97 ? 1.409 4.928 -6.297 1.00 96.69 97 SER A N 1
ATOM 774 C CA . SER A 1 97 ? 2.251 3.727 -6.288 1.00 96.69 97 SER A CA 1
ATOM 775 C C . SER A 1 97 ? 2.903 3.483 -7.644 1.00 96.69 97 SER A C 1
ATOM 777 O O . SER A 1 97 ? 4.114 3.307 -7.724 1.00 96.69 97 SER A O 1
ATOM 779 N N . ILE A 1 98 ? 2.112 3.552 -8.721 1.00 96.56 98 ILE A N 1
ATOM 780 C CA . ILE A 1 98 ? 2.596 3.410 -10.100 1.00 96.56 98 ILE A CA 1
ATOM 781 C C . ILE A 1 98 ? 3.666 4.473 -10.370 1.00 96.56 98 ILE A C 1
ATOM 783 O O . ILE A 1 98 ? 4.803 4.159 -10.707 1.00 96.56 98 ILE A O 1
ATOM 787 N N . VAL A 1 99 ? 3.340 5.742 -10.144 1.00 97.25 99 VAL A N 1
ATOM 788 C CA . VAL A 1 99 ? 4.256 6.852 -10.417 1.00 97.25 99 VAL A CA 1
ATOM 789 C C . VAL A 1 99 ? 5.527 6.787 -9.561 1.00 97.25 99 VAL A C 1
ATOM 791 O O . VAL A 1 99 ? 6.620 7.019 -10.076 1.00 97.25 99 VAL A O 1
ATOM 794 N N . PHE A 1 100 ? 5.405 6.458 -8.272 1.00 97.25 100 PHE A N 1
ATOM 795 C CA . PHE A 1 100 ? 6.549 6.244 -7.384 1.00 97.25 100 PHE A CA 1
ATOM 796 C C . PHE A 1 100 ? 7.458 5.140 -7.920 1.00 97.25 100 PHE A C 1
ATOM 798 O O . PHE A 1 100 ? 8.670 5.327 -8.005 1.00 97.25 100 PHE A O 1
ATOM 805 N N . GLY A 1 101 ? 6.859 4.032 -8.345 1.00 94.62 101 GLY A N 1
ATOM 806 C CA . GLY A 1 101 ? 7.560 2.951 -9.007 1.00 94.62 101 GLY A CA 1
ATOM 807 C C . GLY A 1 101 ? 8.349 3.385 -10.205 1.00 94.62 101 GLY A C 1
ATOM 808 O O . GLY A 1 101 ? 9.554 3.194 -10.257 1.00 94.62 101 GLY A O 1
ATOM 809 N N . LEU A 1 102 ? 7.670 4.058 -11.129 1.00 93.19 102 LEU A N 1
ATOM 810 C CA . LEU A 1 102 ? 8.289 4.559 -12.341 1.00 93.19 102 LEU A CA 1
ATOM 811 C C . LEU A 1 102 ? 9.494 5.454 -12.014 1.00 93.19 102 LEU A C 1
ATOM 813 O O . LEU A 1 102 ? 10.533 5.332 -12.657 1.00 93.19 102 LEU A O 1
ATOM 817 N N . ALA A 1 103 ? 9.392 6.316 -10.996 1.00 95.00 103 ALA A N 1
ATOM 818 C CA . ALA A 1 103 ? 10.523 7.119 -10.538 1.00 95.00 103 ALA A CA 1
ATOM 819 C C . ALA A 1 103 ? 11.677 6.249 -10.010 1.00 95.00 103 ALA A C 1
ATOM 821 O O . ALA A 1 103 ? 12.812 6.430 -10.442 1.00 95.00 103 ALA A O 1
ATOM 822 N N . VAL A 1 104 ? 11.403 5.303 -9.105 1.00 93.44 104 VAL A N 1
ATOM 823 C CA . VAL A 1 104 ? 12.425 4.428 -8.503 1.00 93.44 104 VAL A CA 1
ATOM 824 C C . VAL A 1 104 ? 13.111 3.561 -9.556 1.00 93.44 104 VAL A C 1
ATOM 826 O O . VAL A 1 104 ? 14.338 3.546 -9.606 1.00 93.44 104 VAL A O 1
ATOM 829 N N . THR A 1 105 ? 12.346 2.909 -10.431 1.00 90.94 105 THR A N 1
ATOM 830 C CA . THR A 1 105 ? 12.847 2.095 -11.544 1.00 90.94 105 THR A CA 1
ATOM 831 C C . THR A 1 105 ? 13.822 2.888 -12.412 1.00 90.94 105 THR A C 1
ATOM 833 O O . THR A 1 105 ? 14.926 2.426 -12.695 1.00 90.94 105 THR A O 1
ATOM 836 N N . ASN A 1 106 ? 13.446 4.109 -12.811 1.00 90.19 106 ASN A N 1
ATOM 837 C CA . ASN A 1 106 ? 14.315 4.939 -13.641 1.00 90.19 106 ASN A CA 1
ATOM 838 C C . ASN A 1 106 ? 15.541 5.462 -12.874 1.00 90.19 106 ASN A C 1
ATOM 840 O O . ASN A 1 106 ? 16.617 5.546 -13.456 1.00 90.19 106 ASN A O 1
ATOM 844 N N . ILE A 1 107 ? 15.418 5.776 -11.579 1.00 91.69 107 ILE A N 1
ATOM 845 C CA . ILE A 1 107 ? 16.561 6.187 -10.746 1.00 91.69 107 ILE A CA 1
ATOM 846 C C . ILE A 1 107 ? 17.572 5.045 -10.605 1.00 91.69 107 ILE A C 1
ATOM 848 O O . ILE A 1 107 ? 18.767 5.279 -10.763 1.00 91.69 107 ILE A O 1
ATOM 852 N N . ILE A 1 108 ? 17.112 3.820 -10.328 1.00 89.56 108 ILE A N 1
ATOM 853 C CA . ILE A 1 108 ? 17.980 2.636 -10.239 1.00 89.56 108 ILE A CA 1
ATOM 854 C C . ILE A 1 108 ? 18.661 2.382 -11.586 1.00 89.56 108 ILE A C 1
ATOM 856 O O . ILE A 1 108 ? 19.857 2.110 -11.633 1.00 89.56 108 ILE A O 1
ATOM 860 N N . TRP A 1 109 ? 17.928 2.530 -12.690 1.00 86.81 109 TRP A N 1
ATOM 861 C CA . TRP A 1 109 ? 18.500 2.387 -14.025 1.00 86.81 109 TRP A CA 1
ATOM 862 C C . TRP A 1 109 ? 19.581 3.437 -14.326 1.00 86.81 109 TRP A C 1
ATOM 864 O O . TRP A 1 109 ? 20.675 3.075 -14.748 1.00 86.81 109 TRP A O 1
ATOM 874 N N . LEU A 1 110 ? 19.325 4.720 -14.040 1.00 88.88 110 LEU A N 1
ATOM 875 C CA . LEU A 1 110 ? 20.336 5.775 -14.187 1.00 88.88 110 LEU A CA 1
ATOM 876 C C . LEU A 1 110 ? 21.548 5.528 -13.288 1.00 88.88 110 LEU A C 1
ATOM 878 O O . LEU A 1 110 ? 22.676 5.811 -13.681 1.00 88.88 110 LEU A O 1
ATOM 882 N N . TRP A 1 111 ? 21.328 4.994 -12.086 1.00 89.75 111 TRP A N 1
ATOM 883 C CA . TRP A 1 111 ? 22.410 4.625 -11.183 1.00 89.75 111 TRP A CA 1
ATOM 884 C C . TRP A 1 111 ? 23.317 3.549 -11.793 1.00 89.75 111 TRP A C 1
ATOM 886 O O . TRP A 1 111 ? 24.533 3.662 -11.660 1.00 89.75 111 TRP A O 1
ATOM 896 N N . PHE A 1 112 ? 22.771 2.560 -12.507 1.00 87.25 112 PHE A N 1
ATOM 897 C CA . PHE A 1 112 ? 23.591 1.569 -13.213 1.00 87.25 112 PHE A CA 1
ATOM 898 C C . PHE A 1 112 ? 24.437 2.189 -14.330 1.00 87.25 112 PHE A C 1
ATOM 900 O O . PHE A 1 112 ? 25.617 1.864 -14.433 1.00 87.25 112 PHE A O 1
ATOM 907 N N . ILE A 1 113 ? 23.872 3.122 -15.104 1.00 85.75 113 ILE A N 1
ATOM 908 C CA . ILE A 1 113 ? 24.606 3.822 -16.173 1.00 85.75 113 ILE A CA 1
ATOM 909 C C . ILE A 1 113 ? 25.739 4.672 -15.611 1.00 85.75 113 ILE A C 1
ATOM 911 O O . ILE A 1 113 ? 26.871 4.581 -16.068 1.00 85.75 113 ILE A O 1
ATOM 915 N N . VAL A 1 114 ? 25.456 5.481 -14.590 1.00 88.00 114 VAL A N 1
ATOM 916 C CA . VAL A 1 114 ? 26.445 6.416 -14.031 1.00 88.00 114 VAL A CA 1
ATOM 917 C C . VAL A 1 114 ? 27.627 5.691 -13.383 1.00 88.00 114 VAL A C 1
ATOM 919 O O . VAL A 1 114 ? 28.729 6.233 -13.355 1.00 88.00 114 VAL A O 1
ATOM 922 N N . ASN A 1 115 ? 27.417 4.486 -12.848 1.00 89.38 115 ASN A N 1
ATOM 923 C CA . ASN A 1 115 ? 28.480 3.714 -12.200 1.00 89.38 115 ASN A CA 1
ATOM 924 C C . ASN A 1 115 ? 29.207 2.742 -13.139 1.00 89.38 115 ASN A C 1
ATOM 926 O O . ASN A 1 115 ? 30.034 1.976 -12.649 1.00 89.38 115 ASN A O 1
ATOM 930 N N . ASP A 1 116 ? 28.902 2.763 -14.441 1.00 80.88 116 ASP A N 1
ATOM 931 C CA . ASP A 1 116 ? 29.530 1.930 -15.475 1.00 80.88 116 ASP A CA 1
ATOM 932 C C . ASP A 1 116 ? 29.638 0.442 -15.085 1.00 80.88 116 ASP A C 1
ATOM 934 O O . ASP A 1 116 ? 30.650 -0.233 -15.285 1.00 80.88 116 ASP A O 1
ATOM 938 N N . GLN A 1 117 ? 28.590 -0.086 -14.443 1.00 74.69 117 GLN A N 1
ATOM 939 C CA . GLN A 1 117 ? 28.573 -1.484 -14.024 1.00 74.69 117 GLN A CA 1
ATOM 940 C C . GLN A 1 117 ? 28.277 -2.377 -15.235 1.00 74.69 117 GLN A C 1
ATOM 942 O O . GLN A 1 117 ? 27.120 -2.655 -15.550 1.00 74.69 117 GLN A O 1
ATOM 947 N N . HIS A 1 118 ? 29.334 -2.831 -15.914 1.00 67.75 118 HIS A N 1
ATOM 948 C CA . HIS A 1 118 ? 29.235 -3.727 -17.072 1.00 67.75 118 HIS A CA 1
ATOM 949 C C . HIS A 1 118 ? 28.537 -5.067 -16.756 1.00 67.75 118 HIS A C 1
ATOM 951 O O . HIS A 1 118 ? 27.830 -5.593 -17.614 1.00 67.75 118 HIS A O 1
ATOM 957 N N . ASP A 1 119 ? 28.628 -5.561 -15.516 1.00 72.62 119 ASP A N 1
ATOM 958 C CA . ASP A 1 119 ? 28.063 -6.860 -15.101 1.00 72.62 119 ASP A CA 1
ATOM 959 C C . ASP A 1 119 ? 26.514 -6.875 -15.045 1.00 72.62 119 ASP A C 1
ATOM 961 O O . ASP A 1 119 ? 25.882 -7.925 -14.961 1.00 72.62 119 ASP A O 1
ATOM 965 N N . VAL A 1 120 ? 25.846 -5.718 -15.133 1.00 73.44 120 VAL A N 1
ATOM 966 C CA . VAL A 1 120 ? 24.378 -5.603 -14.960 1.00 73.44 120 VAL A CA 1
ATOM 967 C C . VAL A 1 120 ? 23.591 -6.248 -16.107 1.00 73.44 120 VAL A C 1
ATOM 969 O O . VAL A 1 120 ? 22.421 -6.620 -15.937 1.00 73.44 120 VAL A O 1
ATOM 972 N N . ASN A 1 121 ? 24.225 -6.385 -17.272 1.00 76.44 121 ASN A N 1
ATOM 973 C CA . ASN A 1 121 ? 23.638 -7.001 -18.458 1.00 76.44 121 ASN A CA 1
ATOM 974 C C . ASN A 1 121 ? 23.872 -8.514 -18.527 1.00 76.44 121 ASN A C 1
ATOM 976 O O . ASN A 1 121 ? 23.277 -9.167 -19.389 1.00 76.44 121 ASN A O 1
ATOM 980 N N . ASP A 1 122 ? 24.673 -9.076 -17.619 1.00 80.25 122 ASP A N 1
ATOM 981 C CA . ASP A 1 122 ? 24.966 -10.499 -17.644 1.00 80.25 122 ASP A CA 1
ATOM 982 C C . ASP A 1 122 ? 23.706 -11.313 -17.302 1.00 80.25 122 ASP A C 1
ATOM 984 O O . ASP A 1 122 ? 22.997 -11.031 -16.322 1.00 80.25 122 ASP A O 1
ATOM 988 N N . PRO A 1 123 ? 23.369 -12.323 -18.126 1.00 82.94 123 PRO A N 1
ATOM 989 C CA . PRO A 1 123 ? 22.215 -13.166 -17.882 1.00 82.94 123 PRO A CA 1
ATOM 990 C C . PRO A 1 123 ? 22.492 -14.069 -16.679 1.00 82.94 123 PRO A C 1
ATOM 992 O O . PRO A 1 123 ? 23.312 -14.983 -16.736 1.00 82.94 123 PRO A O 1
ATOM 995 N N . VAL A 1 124 ? 21.761 -13.851 -15.587 1.00 87.00 124 VAL A N 1
ATOM 996 C CA . VAL A 1 124 ? 21.824 -14.714 -14.397 1.00 87.00 124 VAL A CA 1
ATOM 997 C C . VAL A 1 124 ? 21.018 -15.993 -14.625 1.00 87.00 124 VAL A C 1
ATOM 999 O O . VAL A 1 124 ? 21.389 -17.069 -14.156 1.00 87.00 124 VAL A O 1
ATOM 1002 N N . LEU A 1 125 ? 19.899 -15.886 -15.347 1.00 85.56 125 LEU A N 1
ATOM 1003 C CA . LEU A 1 125 ? 19.015 -17.006 -15.656 1.00 85.56 125 LEU A CA 1
ATOM 1004 C C . LEU A 1 125 ? 18.440 -16.854 -17.066 1.00 85.56 125 LEU A C 1
ATOM 1006 O O . LEU A 1 125 ? 17.688 -15.920 -17.328 1.00 85.56 125 LEU A O 1
ATOM 1010 N N . THR A 1 126 ? 18.717 -17.811 -17.949 1.00 79.69 126 THR A N 1
ATOM 1011 C CA . THR A 1 126 ? 18.071 -17.896 -19.267 1.00 79.69 126 THR A CA 1
ATOM 1012 C C . THR A 1 126 ? 16.965 -18.941 -19.216 1.00 79.69 126 THR A C 1
ATOM 1014 O O . THR A 1 126 ? 17.218 -20.114 -18.941 1.00 79.69 126 THR A O 1
ATOM 1017 N N . ILE A 1 127 ? 15.723 -18.520 -19.460 1.00 74.56 127 ILE A N 1
ATOM 1018 C CA . ILE A 1 127 ? 14.576 -19.423 -19.567 1.00 74.56 127 ILE A CA 1
ATOM 1019 C C . ILE A 1 127 ? 14.274 -19.611 -21.052 1.00 74.56 127 ILE A C 1
ATOM 1021 O O . ILE A 1 127 ? 13.712 -18.725 -21.699 1.00 74.56 127 ILE A O 1
ATOM 1025 N N . SER A 1 128 ? 14.637 -20.774 -21.588 1.00 75.94 128 SER A N 1
ATOM 1026 C CA . SER A 1 128 ? 14.293 -21.161 -22.957 1.00 75.94 128 SER A CA 1
ATOM 1027 C C . SER A 1 128 ? 12.950 -21.895 -22.937 1.00 75.94 128 SER A C 1
ATOM 1029 O O . SER A 1 128 ? 12.837 -23.009 -22.417 1.00 75.94 128 SER A O 1
ATOM 1031 N N . PHE A 1 129 ? 11.901 -21.280 -23.490 1.00 69.94 129 PHE A N 1
ATOM 1032 C CA . PHE A 1 129 ? 10.599 -21.934 -23.641 1.00 69.94 129 PHE A CA 1
ATOM 1033 C C . PHE A 1 129 ? 10.641 -22.896 -24.834 1.00 69.94 129 PHE A C 1
ATOM 1035 O O . PHE A 1 129 ? 10.176 -22.596 -25.931 1.00 69.94 129 PHE A O 1
ATOM 1042 N N . GLY A 1 130 ? 11.225 -24.074 -24.610 1.00 58.00 130 GLY A N 1
ATOM 1043 C CA . GLY A 1 130 ? 11.245 -25.174 -25.567 1.00 58.00 130 GLY A CA 1
ATOM 1044 C C . GLY A 1 130 ? 9.861 -25.804 -25.708 1.00 58.00 130 GLY A C 1
ATOM 1045 O O . GLY A 1 130 ? 9.556 -26.808 -25.067 1.00 58.00 130 GLY A O 1
ATOM 1046 N N . GLY A 1 131 ? 9.020 -25.228 -26.567 1.00 51.59 131 GLY A N 1
ATOM 1047 C CA . GLY A 1 131 ? 7.753 -25.800 -27.025 1.00 51.59 131 GLY A CA 1
ATOM 1048 C C . GLY A 1 131 ? 7.947 -26.993 -27.964 1.00 51.59 131 GLY A C 1
ATOM 1049 O O . GLY A 1 131 ? 7.383 -27.027 -29.050 1.00 51.59 131 GLY A O 1
ATOM 1050 N N . GLY A 1 132 ? 8.746 -27.980 -27.563 1.00 48.47 132 GLY A N 1
ATOM 1051 C CA . GLY A 1 132 ? 8.729 -29.294 -28.188 1.00 48.47 132 GLY A CA 1
ATOM 1052 C C . GLY A 1 132 ? 7.566 -30.091 -27.612 1.00 48.47 132 GLY A C 1
ATOM 1053 O O . GLY A 1 132 ? 7.712 -30.716 -26.561 1.00 48.47 132 GLY A O 1
ATOM 1054 N N . ILE A 1 133 ? 6.413 -30.101 -28.291 1.00 43.81 133 ILE A N 1
ATOM 1055 C CA . ILE A 1 133 ? 5.413 -31.151 -28.070 1.00 43.81 133 ILE A CA 1
ATOM 1056 C C . ILE A 1 133 ? 6.113 -32.471 -28.400 1.00 43.81 133 ILE A C 1
ATOM 1058 O O . ILE A 1 133 ? 6.284 -32.835 -29.560 1.00 43.81 133 ILE A O 1
ATOM 1062 N N . ARG A 1 134 ? 6.548 -33.199 -27.369 1.00 45.38 134 ARG A N 1
ATOM 1063 C CA . ARG A 1 134 ? 6.901 -34.610 -27.499 1.00 45.38 134 ARG A CA 1
ATOM 1064 C C . ARG A 1 134 ? 5.608 -35.383 -27.746 1.00 45.38 134 ARG A C 1
ATOM 1066 O O . ARG A 1 134 ? 5.008 -35.921 -26.819 1.00 45.38 134 ARG A O 1
ATOM 1073 N N . THR A 1 135 ? 5.184 -35.464 -29.003 1.00 42.88 135 THR A N 1
ATOM 1074 C CA . THR A 1 135 ? 4.334 -36.559 -29.472 1.00 42.88 135 THR A CA 1
ATOM 1075 C C . THR A 1 135 ? 5.162 -37.833 -29.370 1.00 42.88 135 THR A C 1
ATOM 1077 O O . THR A 1 135 ? 5.960 -38.171 -30.241 1.00 42.88 135 THR A O 1
ATOM 1080 N N . GLY A 1 136 ? 5.031 -38.506 -28.228 1.00 51.97 136 GLY A N 1
ATOM 1081 C CA . GLY A 1 136 ? 5.582 -39.832 -28.012 1.00 51.97 136 GLY A CA 1
ATOM 1082 C C . GLY A 1 136 ? 4.921 -40.826 -28.958 1.00 51.97 136 GLY A C 1
ATOM 1083 O O . GLY A 1 136 ? 3.796 -41.245 -28.721 1.00 51.97 136 GLY A O 1
ATOM 1084 N N . ASN A 1 137 ? 5.615 -41.153 -30.043 1.00 56.59 137 ASN A N 1
ATOM 1085 C CA . ASN A 1 137 ? 5.861 -42.516 -30.513 1.00 56.59 137 ASN A CA 1
ATOM 1086 C C . ASN A 1 137 ? 6.500 -42.445 -31.898 1.00 56.59 137 ASN A C 1
ATOM 1088 O O . ASN A 1 137 ? 5.804 -42.221 -32.884 1.00 56.59 137 ASN A O 1
ATOM 1092 N N . SER A 1 138 ? 7.810 -42.672 -31.965 1.00 43.19 138 SER A N 1
ATOM 1093 C CA . SER A 1 138 ? 8.424 -43.66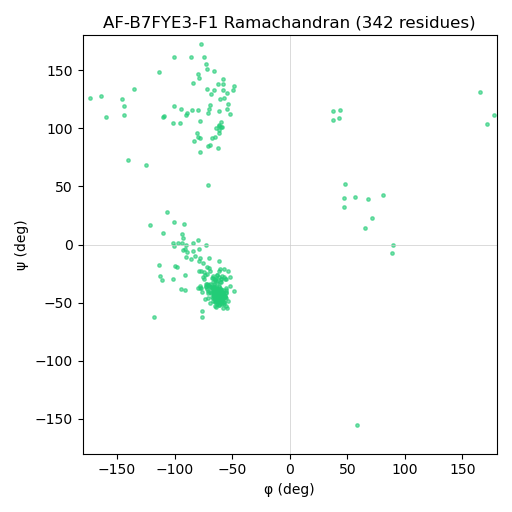6 -32.856 1.00 43.19 138 SER A CA 1
ATOM 1094 C C . SER A 1 138 ? 9.941 -43.607 -32.699 1.00 43.19 138 SER A C 1
ATOM 1096 O O . SER A 1 138 ? 10.601 -42.637 -33.050 1.00 43.19 138 SER A O 1
ATOM 1098 N N . THR A 1 139 ? 10.481 -44.677 -32.130 1.00 51.50 139 THR A N 1
ATOM 1099 C CA . THR A 1 139 ? 11.848 -45.154 -32.346 1.00 51.50 139 THR A CA 1
ATOM 1100 C C . THR A 1 139 ? 12.161 -45.217 -33.842 1.00 51.50 139 THR A C 1
ATOM 1102 O O . THR A 1 139 ? 11.314 -45.751 -34.547 1.00 51.50 139 THR A O 1
ATOM 1105 N N . VAL A 1 140 ? 13.341 -44.778 -34.307 1.00 41.06 140 VAL A 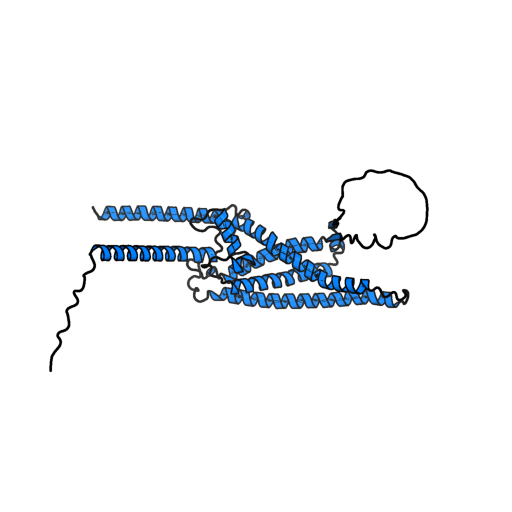N 1
ATOM 1106 C CA . VAL A 1 140 ? 14.121 -45.414 -35.402 1.00 41.06 140 VAL A CA 1
ATOM 1107 C C . VAL A 1 140 ? 15.505 -44.745 -35.574 1.00 41.06 140 VAL A C 1
ATOM 1109 O O . VAL A 1 140 ? 15.617 -43.539 -35.750 1.00 41.06 140 VAL A O 1
ATOM 1112 N N . SER A 1 141 ? 16.519 -45.616 -35.515 1.00 39.28 141 SER A N 1
ATOM 1113 C CA . SER A 1 141 ? 17.883 -45.643 -36.076 1.00 39.28 141 SER A CA 1
ATOM 1114 C C . SER A 1 141 ? 18.831 -44.438 -36.071 1.00 39.28 141 SER A C 1
ATOM 1116 O O . SER A 1 141 ? 18.745 -43.522 -36.879 1.00 39.28 141 SER A O 1
ATOM 1118 N N . THR A 1 142 ? 19.923 -44.634 -35.327 1.00 46.84 142 THR A N 1
ATOM 1119 C CA . THR A 1 142 ? 21.288 -44.247 -35.708 1.00 46.84 142 THR A CA 1
ATOM 1120 C C . THR A 1 142 ? 21.663 -44.830 -37.072 1.00 46.84 142 THR A C 1
ATOM 1122 O O . THR A 1 142 ? 21.773 -46.050 -37.216 1.00 46.84 142 THR A O 1
ATOM 1125 N N . GLY A 1 143 ? 21.904 -43.961 -38.051 1.00 42.84 143 GLY A N 1
ATOM 1126 C CA . GLY A 1 143 ? 22.488 -44.308 -39.341 1.00 42.84 143 GLY A CA 1
ATOM 1127 C C . GLY A 1 143 ? 23.396 -43.184 -39.826 1.00 42.84 143 GLY A C 1
ATOM 1128 O O . GLY A 1 143 ? 22.919 -42.103 -40.148 1.00 42.84 143 GLY A O 1
ATOM 1129 N N . ASN A 1 144 ? 24.702 -43.458 -39.859 1.00 58.41 144 ASN A N 1
ATOM 1130 C CA . ASN A 1 144 ? 25.697 -42.687 -40.603 1.00 58.41 144 ASN A CA 1
ATOM 1131 C C . ASN A 1 144 ? 25.259 -42.582 -42.072 1.00 58.41 144 ASN A C 1
ATOM 1133 O O . ASN A 1 144 ? 25.152 -43.615 -42.736 1.00 58.41 144 ASN A O 1
ATOM 1137 N N . TYR A 1 145 ? 25.071 -41.370 -42.591 1.00 41.59 145 TYR A N 1
ATOM 1138 C CA . TYR A 1 145 ? 25.040 -41.137 -44.032 1.00 41.59 145 TYR A CA 1
ATOM 1139 C C . TYR A 1 145 ? 25.647 -39.772 -44.365 1.00 41.59 145 TYR A C 1
ATOM 1141 O O . TYR A 1 145 ? 25.267 -38.747 -43.805 1.00 41.59 145 TYR A O 1
ATOM 1149 N N . THR A 1 146 ? 26.642 -39.817 -45.242 1.00 57.91 146 THR A N 1
ATOM 1150 C CA . THR A 1 146 ? 27.375 -38.701 -45.838 1.00 57.91 146 THR A CA 1
ATOM 1151 C C . THR A 1 146 ? 26.573 -38.055 -46.966 1.00 57.91 146 THR A C 1
ATOM 1153 O O . THR A 1 146 ? 25.933 -38.769 -47.733 1.00 57.91 146 THR A O 1
ATOM 1156 N N . ASP A 1 147 ? 26.687 -36.730 -47.066 1.00 54.69 147 ASP A N 1
ATOM 1157 C CA . ASP A 1 147 ? 26.522 -35.869 -48.245 1.00 54.69 147 ASP A CA 1
ATOM 1158 C C . ASP A 1 147 ? 25.423 -36.206 -49.261 1.00 54.69 147 ASP A C 1
ATOM 1160 O O . ASP A 1 147 ? 25.608 -37.051 -50.135 1.00 54.69 147 ASP A O 1
ATOM 1164 N N . THR A 1 148 ? 24.345 -35.411 -49.269 1.00 46.19 148 THR A N 1
ATOM 1165 C CA . THR A 1 148 ? 23.771 -34.872 -50.519 1.00 46.19 148 THR A CA 1
ATOM 1166 C C . THR A 1 148 ? 22.908 -33.630 -50.244 1.00 46.19 148 THR A C 1
ATOM 1168 O O . THR A 1 148 ? 21.864 -33.701 -49.607 1.00 46.19 148 THR A O 1
ATOM 1171 N N . GLU A 1 149 ? 23.428 -32.480 -50.672 1.00 47.75 149 GLU A N 1
ATOM 1172 C CA . GLU A 1 149 ? 22.789 -31.486 -51.548 1.00 47.75 149 GLU A CA 1
ATOM 1173 C C . GLU A 1 149 ? 21.274 -31.188 -51.406 1.00 47.75 149 GLU A C 1
ATOM 1175 O O . GLU A 1 149 ? 20.416 -31.998 -51.735 1.00 47.75 149 GLU A O 1
ATOM 1180 N N . TYR A 1 150 ? 20.998 -29.938 -51.002 1.00 59.22 150 TYR A N 1
ATOM 1181 C CA . TYR A 1 150 ? 19.961 -29.020 -51.509 1.00 59.22 150 TYR A CA 1
ATOM 1182 C C . TYR A 1 150 ? 18.555 -29.589 -51.789 1.00 59.22 150 TYR A C 1
ATOM 1184 O O . TYR A 1 150 ? 18.339 -30.228 -52.814 1.00 59.22 150 TYR A O 1
ATOM 1192 N N . SER A 1 151 ? 17.570 -29.223 -50.949 1.00 51.16 151 SER A N 1
ATOM 1193 C CA . SER A 1 151 ? 16.233 -28.693 -51.326 1.00 51.16 151 SER A CA 1
ATOM 1194 C C . SER A 1 151 ? 15.257 -28.722 -50.136 1.00 51.16 151 SER A C 1
ATOM 1196 O O . SER A 1 151 ? 15.060 -29.765 -49.523 1.00 51.16 151 SER A O 1
ATOM 1198 N N . ASN A 1 152 ? 14.571 -27.595 -49.897 1.00 53.00 152 ASN A N 1
ATOM 1199 C CA . ASN A 1 152 ? 13.389 -27.405 -49.027 1.00 53.00 152 ASN A CA 1
ATOM 1200 C C . ASN A 1 152 ? 13.595 -27.250 -47.503 1.00 53.00 152 ASN A C 1
ATOM 1202 O O . ASN A 1 152 ? 12.792 -27.741 -46.716 1.00 53.00 152 ASN A O 1
ATOM 1206 N N . SER A 1 153 ? 14.594 -26.476 -47.071 1.00 48.97 153 SER A N 1
ATOM 1207 C CA . SER A 1 153 ? 14.787 -26.079 -45.660 1.00 48.97 153 SER A CA 1
ATOM 1208 C C . SER A 1 153 ? 14.155 -24.728 -45.263 1.00 48.97 153 SER A C 1
ATOM 1210 O O . SER A 1 153 ? 14.378 -24.244 -44.157 1.00 48.97 153 SER A O 1
ATOM 1212 N N . THR A 1 154 ? 13.336 -24.103 -46.115 1.00 52.41 154 THR A N 1
ATOM 1213 C CA . THR A 1 154 ? 12.792 -22.748 -45.873 1.00 52.41 154 THR A CA 1
ATOM 1214 C C . THR A 1 154 ? 11.453 -22.692 -45.125 1.00 52.41 154 THR A C 1
ATOM 1216 O O . THR A 1 154 ? 10.976 -21.595 -44.849 1.00 52.41 154 THR A O 1
ATOM 1219 N N . ALA A 1 155 ? 10.848 -23.825 -44.746 1.00 50.34 155 ALA A N 1
ATOM 1220 C CA . ALA A 1 155 ? 9.542 -23.838 -44.063 1.00 50.34 155 ALA A CA 1
ATOM 1221 C C . ALA A 1 155 ? 9.565 -24.339 -42.603 1.00 50.34 155 ALA A C 1
ATOM 1223 O O . ALA A 1 155 ? 8.640 -24.033 -41.856 1.00 50.34 155 ALA A O 1
ATOM 1224 N N . GLU A 1 156 ? 10.613 -25.046 -42.158 1.00 48.62 156 GLU A N 1
ATOM 1225 C CA . GLU A 1 156 ? 10.714 -25.543 -40.768 1.00 48.62 156 GLU A CA 1
ATOM 1226 C C . GLU A 1 156 ? 11.592 -24.675 -39.850 1.00 48.62 156 GLU A C 1
ATOM 1228 O O . GLU A 1 156 ? 11.409 -24.701 -38.635 1.00 48.62 156 GLU A O 1
ATOM 1233 N N . ALA A 1 157 ? 12.463 -23.820 -40.397 1.00 49.25 157 ALA A N 1
ATOM 1234 C CA . ALA A 1 157 ? 13.251 -22.862 -39.608 1.00 49.25 157 ALA A CA 1
ATOM 1235 C C . ALA A 1 157 ? 12.448 -21.619 -39.158 1.00 49.25 157 ALA A C 1
ATOM 1237 O O . ALA A 1 157 ? 12.900 -20.867 -38.300 1.00 49.25 157 ALA A O 1
ATOM 1238 N N . ALA A 1 158 ? 11.245 -21.407 -39.703 1.00 48.47 158 ALA A N 1
ATOM 1239 C CA . ALA A 1 158 ? 10.414 -20.235 -39.414 1.00 48.47 158 ALA A CA 1
ATOM 1240 C C . ALA A 1 158 ? 9.409 -20.438 -38.261 1.00 48.47 158 ALA A C 1
ATOM 1242 O O . ALA A 1 158 ? 8.724 -19.490 -37.879 1.00 48.47 158 ALA A O 1
ATOM 1243 N N . LEU A 1 159 ? 9.295 -21.652 -37.698 1.00 47.25 159 LEU A N 1
ATOM 1244 C CA . LEU A 1 159 ? 8.255 -21.982 -36.708 1.00 47.25 159 LEU A CA 1
ATOM 1245 C C . LEU A 1 159 ? 8.783 -22.463 -35.348 1.00 47.25 159 LEU A C 1
ATOM 1247 O O . LEU A 1 159 ? 8.035 -23.023 -34.550 1.00 47.25 159 LEU A O 1
ATOM 1251 N N . GLN A 1 160 ? 10.057 -22.218 -35.055 1.00 48.50 160 GLN A N 1
ATOM 1252 C CA . GLN A 1 160 ? 10.595 -22.328 -33.702 1.00 48.50 160 GLN A CA 1
ATOM 1253 C C . GLN A 1 160 ? 11.254 -21.008 -33.326 1.00 48.50 160 GLN A C 1
ATOM 1255 O O . GLN A 1 160 ? 12.466 -20.923 -33.165 1.00 48.50 160 GLN A O 1
ATOM 1260 N N . GLY A 1 161 ? 10.431 -19.970 -33.167 1.00 51.84 161 GLY A N 1
ATOM 1261 C CA . GLY A 1 161 ? 10.827 -18.780 -32.424 1.00 51.84 161 GLY A CA 1
ATOM 1262 C C . GLY A 1 161 ? 11.105 -19.178 -30.978 1.00 51.84 161 GLY A C 1
ATOM 1263 O O . GLY A 1 161 ? 10.215 -19.102 -30.133 1.00 51.84 161 GLY A O 1
ATOM 1264 N N . HIS A 1 162 ? 12.314 -19.676 -30.713 1.00 56.03 162 HIS A N 1
ATOM 1265 C CA . HIS A 1 162 ? 12.840 -19.862 -29.370 1.00 56.03 162 HIS A CA 1
ATOM 1266 C C . HIS A 1 162 ? 12.909 -18.481 -28.731 1.00 56.03 162 HIS A C 1
ATOM 1268 O O . HIS A 1 162 ? 13.829 -17.704 -28.967 1.00 56.03 162 HIS A O 1
ATOM 1274 N N . GLN A 1 163 ? 11.874 -18.145 -27.970 1.00 63.12 163 GLN A N 1
ATOM 1275 C CA . GLN A 1 163 ? 11.867 -16.940 -27.168 1.00 63.12 163 GLN A CA 1
ATOM 1276 C C . GLN A 1 163 ? 12.680 -17.246 -25.910 1.00 63.12 163 GLN A C 1
ATOM 1278 O O . GLN A 1 163 ? 12.171 -17.821 -24.947 1.00 63.12 163 GLN A O 1
ATOM 1283 N N . GLU A 1 164 ? 13.973 -16.936 -25.956 1.00 69.81 164 GLU A N 1
ATOM 1284 C CA . GLU A 1 164 ? 14.831 -16.972 -24.777 1.00 69.81 164 GLU A CA 1
ATOM 1285 C C . GLU A 1 164 ? 14.599 -15.696 -23.973 1.00 69.81 164 GLU A C 1
ATOM 1287 O O . GLU A 1 164 ? 14.842 -14.585 -24.446 1.00 69.81 164 GLU A O 1
ATOM 1292 N N . ILE A 1 165 ? 14.077 -15.845 -22.757 1.00 74.94 165 ILE A N 1
ATOM 1293 C CA . ILE A 1 165 ? 13.981 -14.732 -21.814 1.00 74.94 165 ILE A CA 1
ATOM 1294 C C . ILE A 1 165 ? 15.210 -14.813 -20.914 1.00 74.94 165 ILE A C 1
ATOM 1296 O O . ILE A 1 165 ? 15.287 -15.669 -20.032 1.00 74.94 165 ILE A O 1
ATOM 1300 N N . ALA A 1 166 ? 16.176 -13.931 -21.160 1.00 81.69 166 ALA A N 1
ATOM 1301 C CA . ALA A 1 166 ? 17.339 -13.751 -20.306 1.00 81.69 166 ALA A CA 1
ATOM 1302 C C . ALA A 1 166 ? 16.995 -12.778 -19.167 1.00 81.69 166 ALA A C 1
ATOM 1304 O O . ALA A 1 166 ? 16.685 -11.609 -19.404 1.00 81.69 166 ALA A O 1
ATOM 1305 N N . VAL A 1 167 ? 17.015 -13.273 -17.931 1.00 80.75 167 VAL A N 1
ATOM 1306 C CA . VAL A 1 167 ? 16.854 -12.473 -16.713 1.00 80.75 167 VAL A CA 1
ATOM 1307 C C . VAL A 1 167 ? 18.235 -11.995 -16.282 1.00 80.75 167 VAL A C 1
ATOM 1309 O O . VAL A 1 167 ? 19.079 -12.809 -15.899 1.00 80.75 167 VAL A O 1
ATOM 1312 N N . THR A 1 168 ? 18.469 -10.687 -16.357 1.00 87.25 168 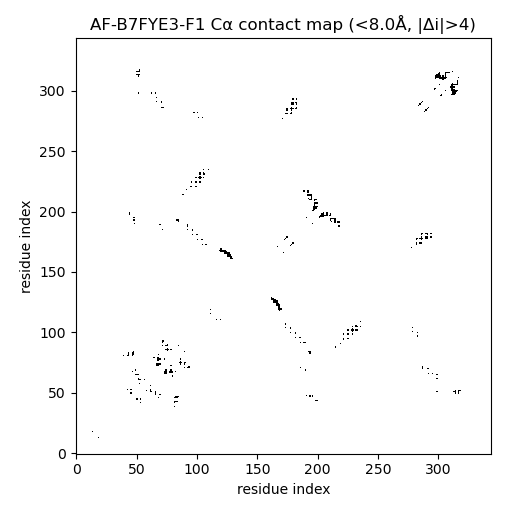THR A N 1
ATOM 1313 C CA . THR A 1 168 ? 19.753 -10.082 -15.979 1.00 87.25 168 THR A CA 1
ATOM 1314 C C . THR A 1 168 ? 19.823 -9.782 -14.483 1.00 87.25 168 THR A C 1
ATOM 1316 O O . THR A 1 168 ? 18.793 -9.694 -13.803 1.00 87.25 168 THR A O 1
ATOM 1319 N N . GLU A 1 169 ? 21.032 -9.592 -13.952 1.00 86.94 169 GLU A N 1
ATOM 1320 C CA . GLU A 1 169 ? 21.224 -9.192 -12.551 1.00 86.94 169 GLU A CA 1
ATOM 1321 C C . GLU A 1 169 ? 20.504 -7.872 -12.238 1.00 86.94 169 GLU A C 1
ATOM 1323 O O . GLU A 1 169 ? 19.802 -7.762 -11.227 1.00 86.94 169 GLU A O 1
ATOM 1328 N N . GLY A 1 170 ? 20.576 -6.905 -13.161 1.00 85.00 170 GLY A N 1
ATOM 1329 C CA . GLY A 1 170 ? 19.860 -5.636 -13.043 1.00 85.00 170 GLY A CA 1
ATOM 1330 C C . GLY A 1 170 ? 18.354 -5.813 -12.855 1.00 85.00 170 GLY A C 1
ATOM 1331 O O . GLY A 1 170 ? 17.765 -5.153 -12.000 1.00 85.00 170 GLY A O 1
ATOM 1332 N N . MET A 1 171 ? 17.730 -6.746 -13.585 1.00 86.44 171 MET A N 1
ATOM 1333 C CA . MET A 1 171 ? 16.302 -7.053 -13.428 1.00 86.44 171 MET A CA 1
ATOM 1334 C C . MET A 1 171 ? 15.989 -7.618 -12.041 1.00 86.44 171 MET A C 1
ATOM 1336 O O . MET A 1 171 ? 14.991 -7.231 -11.439 1.00 86.44 171 MET A O 1
ATOM 1340 N N . LEU A 1 172 ? 16.843 -8.491 -11.497 1.00 86.06 172 LEU A N 1
ATOM 1341 C CA . LEU A 1 172 ? 16.642 -9.057 -10.160 1.00 86.06 172 LEU A CA 1
ATOM 1342 C C . LEU A 1 172 ? 16.739 -7.991 -9.066 1.00 86.06 172 LEU A C 1
ATOM 1344 O O . LEU A 1 172 ? 15.897 -7.965 -8.163 1.00 86.06 172 LEU A O 1
ATOM 1348 N N . ILE A 1 173 ? 17.728 -7.098 -9.143 1.00 88.12 173 ILE A N 1
ATOM 1349 C CA . ILE A 1 173 ? 17.880 -5.979 -8.200 1.00 88.12 173 ILE A CA 1
ATOM 1350 C C . ILE A 1 173 ? 16.660 -5.061 -8.277 1.00 88.12 173 ILE A C 1
ATOM 1352 O O . ILE A 1 173 ? 16.084 -4.706 -7.248 1.00 88.12 173 ILE A O 1
ATOM 1356 N N . LEU A 1 174 ? 16.228 -4.729 -9.494 1.00 87.00 174 LEU A N 1
ATOM 1357 C CA . LEU A 1 174 ? 15.056 -3.900 -9.745 1.00 87.00 174 LEU A CA 1
ATOM 1358 C C . LEU A 1 174 ? 13.792 -4.529 -9.142 1.00 87.00 174 LEU A C 1
ATOM 1360 O O . LEU A 1 174 ? 13.104 -3.905 -8.342 1.00 87.00 174 LEU A O 1
ATOM 1364 N N . TRP A 1 175 ? 13.523 -5.802 -9.438 1.00 88.12 175 TRP A N 1
ATOM 1365 C CA . TRP A 1 175 ? 12.339 -6.495 -8.931 1.00 88.12 175 TRP A CA 1
ATOM 1366 C C . TRP A 1 175 ? 12.358 -6.629 -7.409 1.00 88.12 175 TRP A C 1
ATOM 1368 O O . TRP A 1 175 ? 11.331 -6.424 -6.766 1.00 88.12 175 TRP A O 1
ATOM 1378 N N . THR A 1 176 ? 13.515 -6.929 -6.817 1.00 91.75 176 THR A N 1
ATOM 1379 C CA . THR A 1 176 ? 13.640 -7.139 -5.368 1.00 91.75 176 THR A CA 1
ATOM 1380 C C . THR A 1 176 ? 13.631 -5.840 -4.577 1.00 91.75 176 THR A C 1
ATOM 1382 O O . THR A 1 176 ? 12.779 -5.659 -3.702 1.00 91.75 176 THR A O 1
ATOM 1385 N N . ILE A 1 177 ? 14.557 -4.928 -4.870 1.00 91.44 177 ILE A N 1
ATOM 1386 C CA . ILE A 1 177 ? 14.695 -3.663 -4.147 1.00 91.44 177 ILE A CA 1
ATOM 1387 C C . ILE A 1 177 ? 13.559 -2.718 -4.535 1.00 91.44 177 ILE A C 1
ATOM 1389 O O . ILE A 1 177 ? 12.905 -2.170 -3.646 1.00 91.44 177 ILE A O 1
ATOM 1393 N N . GLY A 1 178 ? 13.272 -2.572 -5.832 1.00 89.38 178 GLY A N 1
ATOM 1394 C CA . GLY A 1 178 ? 12.168 -1.748 -6.331 1.00 89.38 178 GLY A CA 1
ATOM 1395 C C . GLY A 1 178 ? 10.817 -2.242 -5.816 1.00 89.38 178 GLY A C 1
ATOM 1396 O O . GLY A 1 178 ? 10.079 -1.474 -5.193 1.00 89.38 178 GLY A O 1
ATOM 1397 N N . GLY A 1 179 ? 10.539 -3.546 -5.929 1.00 90.50 179 GLY A N 1
ATOM 1398 C CA . GLY A 1 179 ? 9.316 -4.156 -5.395 1.00 90.50 179 GLY A CA 1
ATOM 1399 C C . GLY A 1 179 ? 9.167 -4.012 -3.874 1.00 90.50 179 GLY A C 1
ATOM 1400 O O . GLY A 1 179 ? 8.076 -3.724 -3.371 1.00 90.50 179 GLY A O 1
ATOM 1401 N N . GLY A 1 180 ? 10.266 -4.142 -3.124 1.00 91.38 180 GLY A N 1
ATOM 1402 C CA . GLY A 1 180 ? 10.291 -3.906 -1.680 1.00 91.38 180 GLY A CA 1
ATOM 1403 C C . GLY A 1 180 ? 10.005 -2.448 -1.303 1.00 91.38 180 GLY A C 1
ATOM 1404 O O . GLY A 1 180 ? 9.168 -2.186 -0.433 1.00 91.38 180 GLY A O 1
ATOM 1405 N N . LEU A 1 181 ? 10.653 -1.491 -1.975 1.00 94.19 181 LEU A N 1
ATOM 1406 C CA . LEU A 1 181 ? 10.425 -0.056 -1.772 1.00 94.19 181 LEU A CA 1
ATOM 1407 C C . LEU A 1 181 ? 8.990 0.345 -2.130 1.00 94.19 181 LEU A C 1
ATOM 1409 O O . LEU A 1 181 ? 8.379 1.112 -1.386 1.00 94.19 181 LEU A O 1
ATOM 1413 N N . HIS A 1 182 ? 8.423 -0.223 -3.196 1.00 93.62 182 HIS A N 1
ATOM 1414 C CA . HIS A 1 182 ? 7.009 -0.078 -3.549 1.00 93.62 182 HIS A CA 1
ATOM 1415 C C . HIS A 1 182 ? 6.086 -0.489 -2.409 1.00 93.62 182 HIS A C 1
ATOM 1417 O O . HIS A 1 182 ? 5.227 0.282 -1.980 1.00 93.62 182 HIS A O 1
ATOM 1423 N N . ALA A 1 183 ? 6.285 -1.698 -1.878 1.00 93.88 183 ALA A N 1
ATOM 1424 C CA . ALA A 1 183 ? 5.461 -2.191 -0.789 1.00 93.88 183 ALA A CA 1
ATOM 1425 C C . ALA A 1 183 ? 5.572 -1.266 0.435 1.00 93.88 183 ALA A C 1
ATOM 1427 O O . ALA A 1 183 ? 4.559 -0.930 1.051 1.00 93.88 183 ALA A O 1
ATOM 1428 N N . LEU A 1 184 ? 6.775 -0.802 0.784 1.00 93.56 184 LEU A N 1
ATOM 1429 C CA . LEU A 1 184 ? 6.975 0.143 1.888 1.00 93.56 184 LEU A CA 1
ATOM 1430 C C . LEU A 1 184 ? 6.277 1.487 1.644 1.00 93.56 184 LEU A C 1
ATOM 1432 O O . LEU A 1 184 ? 5.635 2.021 2.557 1.00 93.56 184 LEU A O 1
ATOM 1436 N N . PHE A 1 185 ? 6.363 2.007 0.423 1.00 96.12 185 PHE A N 1
ATOM 1437 C CA . PHE A 1 185 ? 5.699 3.233 0.004 1.00 96.12 185 PHE A CA 1
ATOM 1438 C C . PHE A 1 185 ? 4.181 3.125 0.150 1.00 96.12 185 PHE A C 1
ATOM 1440 O O . PHE A 1 185 ? 3.569 3.952 0.828 1.00 96.12 185 PHE A O 1
ATOM 1447 N N . ASP A 1 186 ? 3.583 2.060 -0.384 1.00 95.19 186 ASP A N 1
ATOM 1448 C CA . ASP A 1 186 ? 2.140 1.821 -0.314 1.00 95.19 186 ASP A CA 1
ATOM 1449 C C . ASP A 1 186 ? 1.651 1.729 1.131 1.00 95.19 186 ASP A C 1
ATOM 1451 O O . ASP A 1 186 ? 0.618 2.296 1.502 1.00 95.19 186 ASP A O 1
ATOM 1455 N N . ASN A 1 187 ? 2.419 1.041 1.981 1.00 92.69 187 ASN A N 1
ATOM 1456 C CA . ASN A 1 187 ? 2.115 0.959 3.402 1.00 92.69 187 ASN A CA 1
ATOM 1457 C C . ASN A 1 187 ? 2.179 2.345 4.073 1.00 92.69 187 ASN A C 1
ATOM 1459 O O . ASN A 1 187 ? 1.299 2.679 4.870 1.00 92.69 187 ASN A O 1
ATOM 1463 N N . THR A 1 188 ? 3.175 3.159 3.722 1.00 93.44 188 THR A N 1
ATOM 1464 C CA . THR A 1 188 ? 3.408 4.498 4.283 1.00 93.44 188 THR A CA 1
ATOM 1465 C C . THR A 1 188 ? 2.336 5.503 3.865 1.00 93.44 188 THR A C 1
ATOM 1467 O O . THR A 1 188 ? 1.738 6.158 4.722 1.00 93.44 188 THR A O 1
ATOM 1470 N N . VAL A 1 189 ? 2.040 5.593 2.565 1.00 95.12 189 VAL A N 1
ATOM 1471 C CA . VAL A 1 189 ? 0.985 6.456 2.008 1.00 95.12 189 VAL A CA 1
ATOM 1472 C C . VAL A 1 189 ? -0.356 6.156 2.660 1.00 95.12 189 VAL A C 1
ATOM 1474 O O . VAL A 1 189 ? -1.143 7.062 2.958 1.00 95.12 189 VAL A O 1
ATOM 1477 N N . TRP A 1 190 ? -0.607 4.879 2.939 1.00 92.25 190 TRP A N 1
ATOM 1478 C CA . TRP A 1 190 ? -1.817 4.495 3.627 1.00 92.25 190 TRP A CA 1
ATOM 1479 C C . TRP A 1 190 ? -1.847 5.065 5.064 1.00 92.25 190 TRP A C 1
ATOM 1481 O O . TRP A 1 190 ? -2.755 5.826 5.400 1.00 92.25 190 TRP A O 1
ATOM 1491 N N . TYR A 1 191 ? -0.821 4.839 5.890 1.00 90.12 191 TYR A N 1
ATOM 1492 C CA . TYR A 1 191 ? -0.774 5.423 7.244 1.00 90.12 191 TYR A CA 1
ATOM 1493 C C . TYR A 1 191 ? -0.926 6.953 7.263 1.00 90.12 191 TYR A C 1
ATOM 1495 O O . TYR A 1 191 ? -1.627 7.495 8.125 1.00 90.12 191 TYR A O 1
ATOM 1503 N N . MET A 1 192 ? -0.321 7.647 6.294 1.00 92.69 192 MET A N 1
ATOM 1504 C CA . MET A 1 192 ? -0.468 9.097 6.145 1.00 92.69 192 MET A CA 1
ATOM 1505 C C . MET A 1 192 ? -1.917 9.489 5.840 1.00 92.69 192 MET A C 1
ATOM 1507 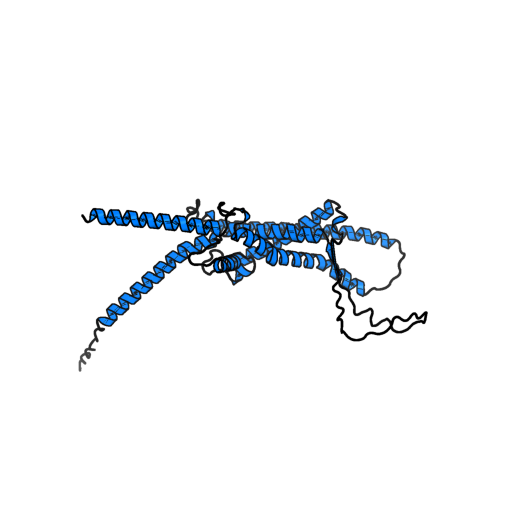O O . MET A 1 192 ? -2.474 10.359 6.509 1.00 92.69 192 MET A O 1
ATOM 1511 N N . THR A 1 193 ? -2.565 8.814 4.888 1.00 93.19 193 THR A N 1
ATOM 1512 C CA . THR A 1 193 ? -3.939 9.145 4.472 1.00 93.19 193 THR A CA 1
ATOM 1513 C C . THR A 1 193 ? -4.971 8.820 5.541 1.00 93.19 193 THR A C 1
ATOM 1515 O O . THR A 1 193 ? -5.949 9.551 5.685 1.00 93.19 193 THR A O 1
ATOM 1518 N N . ALA A 1 194 ? -4.754 7.760 6.324 1.00 88.06 194 ALA A N 1
ATOM 1519 C CA . ALA A 1 194 ? -5.618 7.419 7.455 1.00 88.06 194 ALA A CA 1
ATOM 1520 C C . ALA A 1 194 ? -5.649 8.529 8.510 1.00 88.06 194 ALA A C 1
ATOM 1522 O O . ALA A 1 194 ? -6.573 8.573 9.322 1.00 88.06 194 ALA A O 1
ATOM 1523 N N . CYS A 1 195 ? -4.622 9.391 8.507 1.00 84.50 195 CYS A N 1
ATOM 1524 C CA . CYS A 1 195 ? -4.371 10.401 9.519 1.00 84.50 195 CYS A CA 1
ATOM 1525 C C . CYS A 1 195 ? -4.483 9.785 10.918 1.00 84.50 195 CYS A C 1
ATOM 1527 O O . CYS A 1 195 ? -5.232 10.262 11.773 1.00 84.50 195 CYS A O 1
ATOM 1529 N N . VAL A 1 196 ? -3.756 8.676 11.124 1.00 79.38 196 VAL A N 1
ATOM 1530 C CA . VAL A 1 196 ? -3.859 7.846 12.332 1.00 79.38 196 VAL A CA 1
ATOM 1531 C C . VAL A 1 196 ? -3.795 8.686 13.605 1.00 79.38 196 VAL A C 1
ATOM 1533 O O . VAL A 1 196 ? -4.561 8.463 14.535 1.00 79.38 196 VAL A O 1
ATOM 1536 N N . CYS A 1 197 ? -2.934 9.700 13.633 1.00 82.00 197 CYS A N 1
ATOM 1537 C CA . CYS A 1 197 ? -2.740 10.564 14.789 1.00 82.00 197 CYS A CA 1
ATOM 1538 C C . CYS A 1 197 ? -3.992 11.352 15.221 1.00 82.00 197 CYS A C 1
ATOM 1540 O O . CYS A 1 197 ? -4.130 11.651 16.407 1.00 82.00 197 CYS A O 1
ATOM 1542 N N . CYS A 1 198 ? -4.908 11.666 14.301 1.00 84.81 198 CYS A N 1
ATOM 1543 C CA . CYS A 1 198 ? -6.104 12.469 14.569 1.00 84.81 198 CYS A CA 1
ATOM 1544 C C . CYS A 1 198 ? -7.349 11.633 14.901 1.00 84.81 198 CYS A C 1
ATOM 1546 O O . CYS A 1 198 ? -8.426 12.198 15.105 1.00 84.81 198 CYS A O 1
ATOM 1548 N N . LEU A 1 199 ? -7.237 10.303 14.946 1.00 81.88 199 LEU A N 1
ATOM 1549 C CA . LEU A 1 199 ? -8.360 9.422 15.263 1.00 81.88 199 LEU A CA 1
ATOM 1550 C C . LEU A 1 199 ? -8.746 9.484 16.753 1.00 81.88 199 LEU A C 1
ATOM 1552 O O . LEU A 1 199 ? -7.912 9.794 17.609 1.00 81.88 199 LEU A O 1
ATOM 1556 N N . PRO A 1 200 ? -10.005 9.157 17.101 1.00 76.88 200 PRO A N 1
ATOM 1557 C CA . PRO A 1 200 ? -10.421 9.031 18.493 1.00 76.88 200 PRO A CA 1
ATOM 1558 C C . PRO A 1 200 ? -9.535 8.051 19.276 1.00 76.88 200 PRO A C 1
ATOM 1560 O O . PRO A 1 200 ? -9.311 6.929 18.830 1.00 76.88 200 PRO A O 1
ATOM 1563 N N . GLY A 1 201 ? -9.047 8.469 20.449 1.00 75.50 201 GLY A N 1
ATOM 1564 C CA . GLY A 1 201 ? -8.158 7.670 21.300 1.00 75.50 201 GLY A CA 1
ATOM 1565 C C . GLY A 1 201 ? -6.660 7.843 21.029 1.00 75.50 201 GLY A C 1
ATOM 1566 O O . GLY A 1 201 ? -5.857 7.233 21.731 1.00 75.50 201 GLY A O 1
ATOM 1567 N N . GLN A 1 202 ? -6.274 8.671 20.055 1.00 84.38 202 GLN A N 1
ATOM 1568 C CA . GLN A 1 202 ? -4.874 8.953 19.721 1.00 84.38 202 GLN A CA 1
ATOM 1569 C C . GLN A 1 202 ? -4.399 10.291 20.316 1.00 84.38 202 GLN A C 1
ATOM 1571 O O . GLN A 1 202 ? -5.230 11.137 20.664 1.00 84.38 202 GLN A O 1
ATOM 1576 N N . PRO A 1 203 ? -3.073 10.523 20.436 1.00 83.31 203 PRO A N 1
ATOM 1577 C CA . PRO A 1 203 ? -2.529 11.703 21.117 1.00 83.31 203 PRO A CA 1
ATOM 1578 C C . PRO A 1 203 ? -3.019 13.042 20.551 1.00 83.31 203 PRO A C 1
ATOM 1580 O O . PRO A 1 203 ? -3.135 14.015 21.292 1.00 83.31 203 PRO A O 1
ATOM 1583 N N . LEU A 1 204 ? -3.334 13.094 19.251 1.00 86.38 204 LEU A N 1
ATOM 1584 C CA . LEU A 1 204 ? -3.775 14.303 18.552 1.00 86.38 204 LEU A CA 1
ATOM 1585 C C . LEU A 1 204 ? -5.279 14.288 18.233 1.00 86.38 204 LEU A C 1
ATOM 1587 O O . LEU A 1 204 ? -5.722 14.948 17.292 1.00 86.38 204 LEU A O 1
ATOM 1591 N N . GLN A 1 205 ? -6.097 13.597 19.037 1.00 86.62 205 GLN A N 1
ATOM 1592 C CA . GLN A 1 205 ? -7.558 13.573 18.877 1.00 86.62 205 GLN A CA 1
ATOM 1593 C C . GLN A 1 205 ? -8.193 14.981 18.866 1.00 86.62 205 GLN A C 1
ATOM 1595 O O . GLN A 1 205 ? -9.209 15.198 18.203 1.00 86.62 205 GLN A O 1
ATOM 1600 N N . CYS A 1 206 ? -7.600 15.969 19.549 1.00 86.56 206 CYS A N 1
ATOM 1601 C CA . CYS A 1 206 ? -8.069 17.363 19.523 1.00 86.56 206 CYS A CA 1
ATOM 1602 C C . CYS A 1 206 ? -8.029 17.990 18.115 1.00 86.56 206 CYS A C 1
ATOM 1604 O O . CYS A 1 206 ? -8.800 18.906 17.821 1.00 86.56 206 CYS A O 1
ATOM 1606 N N . LEU A 1 207 ? -7.188 17.457 17.223 1.00 87.06 207 LEU A N 1
ATOM 1607 C CA . LEU A 1 207 ? -7.046 17.874 15.832 1.00 87.06 207 LEU A CA 1
ATOM 1608 C C . LEU A 1 207 ? -7.945 17.080 14.877 1.00 87.06 207 LEU A C 1
ATOM 1610 O O . LEU A 1 207 ? -7.743 17.148 13.672 1.00 87.06 207 LEU A O 1
ATOM 1614 N N . TYR A 1 208 ? -8.981 16.386 15.361 1.00 83.81 208 TYR A N 1
ATOM 1615 C CA . TYR A 1 208 ? -9.928 15.652 14.506 1.00 83.81 208 TYR A CA 1
ATOM 1616 C C . TYR A 1 208 ? -10.533 16.512 13.372 1.00 83.81 208 TYR A C 1
ATOM 1618 O O . TYR A 1 208 ? -10.841 16.004 12.292 1.00 83.81 208 TYR A O 1
ATOM 1626 N N . LYS A 1 209 ? -10.638 17.837 13.573 1.00 87.06 209 LYS A N 1
ATOM 1627 C CA . LYS A 1 209 ? -11.037 18.805 12.530 1.00 87.06 209 LYS A CA 1
ATOM 1628 C C . LYS A 1 209 ? -10.110 18.791 11.302 1.00 87.06 209 LYS A C 1
ATOM 1630 O O . LYS A 1 209 ? -10.566 19.072 10.200 1.00 87.06 209 LYS A O 1
ATOM 1635 N N . TYR A 1 210 ? -8.847 18.414 11.484 1.00 88.38 210 TYR A N 1
ATOM 1636 C CA . TYR A 1 210 ? -7.800 18.353 10.467 1.00 88.38 210 TYR A CA 1
ATOM 1637 C C . TYR A 1 210 ? -7.546 16.938 9.937 1.00 88.38 210 TYR A C 1
ATOM 1639 O O . TYR A 1 210 ? -6.509 16.703 9.325 1.00 88.38 210 TYR A O 1
ATOM 1647 N N . LYS A 1 211 ? -8.485 15.994 10.096 1.00 85.62 211 LYS A N 1
ATOM 1648 C CA . LYS A 1 211 ? -8.342 14.622 9.565 1.00 85.62 211 LYS A CA 1
ATOM 1649 C C . LYS A 1 211 ? -8.026 14.548 8.061 1.00 85.62 211 LYS A C 1
ATOM 1651 O O . LYS A 1 211 ? -7.480 13.558 7.596 1.00 85.62 211 LYS A O 1
ATOM 1656 N N . TRP A 1 212 ? -8.355 15.599 7.308 1.00 90.38 212 TRP A N 1
ATOM 1657 C CA . TRP A 1 212 ? -8.064 15.723 5.876 1.00 90.38 212 TRP A CA 1
ATOM 1658 C C . TRP A 1 212 ? -6.614 16.114 5.566 1.00 90.38 212 TRP A C 1
ATOM 1660 O O . TRP A 1 212 ? -6.184 15.975 4.425 1.00 90.38 212 TRP A O 1
ATOM 1670 N N . CYS A 1 213 ? -5.848 16.579 6.559 1.00 92.62 213 CYS A N 1
ATOM 1671 C CA . CYS A 1 213 ? -4.452 16.984 6.392 1.00 92.62 213 CYS A CA 1
ATOM 1672 C C . CYS A 1 213 ? -3.610 15.851 5.791 1.00 92.62 213 CYS A C 1
ATOM 1674 O O . CYS A 1 213 ? -2.913 16.067 4.804 1.00 92.62 213 CYS A O 1
ATOM 1676 N N . GLY A 1 214 ? -3.759 14.626 6.310 1.00 92.00 214 GLY A N 1
ATOM 1677 C CA . GLY A 1 214 ? -3.057 13.451 5.790 1.00 92.00 214 GLY A CA 1
ATOM 1678 C C . GLY A 1 214 ? -3.328 13.204 4.305 1.00 92.00 214 GLY A C 1
ATOM 1679 O O . GLY A 1 214 ? -2.403 12.987 3.530 1.00 92.00 214 GLY A O 1
ATOM 1680 N N . THR A 1 215 ? -4.587 13.331 3.881 1.00 93.50 215 THR A N 1
ATOM 1681 C CA . THR A 1 215 ? -4.973 13.201 2.471 1.00 93.50 215 THR A CA 1
ATOM 1682 C C . THR A 1 215 ? -4.330 14.273 1.590 1.00 93.50 215 THR A C 1
ATOM 1684 O O . THR A 1 215 ? -3.821 13.949 0.521 1.00 93.50 215 THR A O 1
ATOM 1687 N N . TYR A 1 216 ? -4.303 15.536 2.028 1.00 95.06 216 TYR A N 1
ATOM 1688 C CA . TYR A 1 216 ? -3.649 16.608 1.268 1.00 95.06 216 TYR A CA 1
ATOM 1689 C C . TYR A 1 216 ? -2.136 16.401 1.148 1.00 95.06 216 TYR A C 1
ATOM 1691 O O . TYR A 1 216 ? -1.581 16.624 0.074 1.00 95.06 216 TYR A O 1
ATOM 1699 N N . VAL A 1 217 ? -1.482 15.929 2.216 1.00 95.44 217 VAL A N 1
ATOM 1700 C CA . VAL A 1 217 ? -0.052 15.579 2.196 1.00 95.44 217 VAL A CA 1
ATOM 1701 C C . VAL A 1 217 ? 0.218 14.475 1.178 1.00 95.44 217 VAL A C 1
ATOM 1703 O O . VAL A 1 217 ? 1.150 14.597 0.388 1.00 95.44 217 VAL A O 1
ATOM 1706 N N . VAL A 1 218 ? -0.616 13.432 1.142 1.00 95.94 218 VAL A N 1
ATOM 1707 C CA . VAL A 1 218 ? -0.477 12.354 0.156 1.00 95.94 218 VAL A CA 1
ATOM 1708 C C . VAL A 1 218 ? -0.681 12.856 -1.268 1.00 95.94 218 VAL A C 1
ATOM 1710 O O . VAL A 1 218 ? 0.121 12.525 -2.134 1.00 95.94 218 VAL A O 1
ATOM 1713 N N . VAL A 1 219 ? -1.695 13.685 -1.525 1.00 96.81 219 VAL A N 1
ATOM 1714 C CA . VAL A 1 219 ? -1.898 14.268 -2.862 1.00 96.81 219 VAL A CA 1
ATOM 1715 C C . VAL A 1 219 ? -0.674 15.078 -3.293 1.00 96.81 219 VAL A C 1
ATOM 1717 O O . VAL A 1 219 ? -0.179 14.875 -4.397 1.00 96.81 219 VAL A O 1
ATOM 1720 N N . LEU A 1 220 ? -0.148 15.946 -2.422 1.00 97.19 220 LEU A N 1
ATOM 1721 C CA . LEU A 1 220 ? 1.064 16.720 -2.702 1.00 97.19 220 LEU A CA 1
ATOM 1722 C C . LEU A 1 220 ? 2.257 15.809 -3.021 1.00 97.19 220 LEU A C 1
ATOM 1724 O O . LEU A 1 220 ? 2.970 16.039 -3.994 1.00 97.19 220 LEU A O 1
ATOM 1728 N N . LEU A 1 221 ? 2.445 14.757 -2.227 1.00 96.75 221 LEU A N 1
ATOM 1729 C CA . LEU A 1 221 ? 3.502 13.775 -2.423 1.00 96.75 221 LEU A CA 1
ATOM 1730 C C . LEU A 1 221 ? 3.364 13.051 -3.773 1.00 96.75 221 LEU A C 1
ATOM 1732 O O . LEU A 1 221 ? 4.357 12.902 -4.479 1.00 96.75 221 LEU A O 1
ATOM 1736 N N . VAL A 1 222 ? 2.149 12.668 -4.182 1.00 97.19 222 VAL A N 1
ATOM 1737 C CA . VAL A 1 222 ? 1.898 12.067 -5.505 1.00 97.19 222 VAL A CA 1
ATOM 1738 C C . VAL A 1 222 ? 2.240 13.043 -6.631 1.00 97.19 222 VAL A C 1
ATOM 1740 O O . VAL A 1 222 ? 2.868 12.641 -7.609 1.00 97.19 222 VAL A O 1
ATOM 1743 N N . VAL A 1 223 ? 1.899 14.330 -6.494 1.00 97.94 223 VAL A N 1
ATOM 1744 C CA . VAL A 1 223 ? 2.281 15.357 -7.481 1.00 97.94 223 VAL A CA 1
ATOM 1745 C C . VAL A 1 223 ? 3.803 15.483 -7.586 1.00 97.94 223 VAL A C 1
ATOM 1747 O O . VAL A 1 223 ? 4.332 15.510 -8.695 1.00 97.94 223 VAL A O 1
ATOM 1750 N N . ILE A 1 224 ? 4.516 15.498 -6.455 1.00 97.38 224 ILE A N 1
ATOM 1751 C CA . ILE A 1 224 ? 5.986 15.558 -6.434 1.00 97.38 224 ILE A CA 1
ATOM 1752 C C . ILE A 1 224 ? 6.585 14.339 -7.139 1.00 97.38 224 ILE A C 1
ATOM 1754 O O . ILE A 1 224 ? 7.410 14.506 -8.034 1.00 97.38 224 ILE A O 1
ATOM 1758 N N . PHE A 1 225 ? 6.146 13.123 -6.802 1.00 97.19 225 PHE A N 1
ATOM 1759 C CA . PHE A 1 225 ? 6.642 11.919 -7.472 1.00 97.19 225 PHE A CA 1
ATOM 1760 C C . PHE A 1 225 ? 6.297 11.893 -8.960 1.00 97.19 225 PHE A C 1
ATOM 1762 O O . PHE A 1 225 ? 7.094 11.395 -9.742 1.00 97.19 225 PHE A O 1
ATOM 1769 N N . THR A 1 226 ? 5.173 12.484 -9.373 1.00 97.44 226 THR A N 1
ATOM 1770 C CA . THR A 1 226 ? 4.826 12.623 -10.798 1.00 97.44 226 THR A CA 1
ATOM 1771 C C . THR A 1 226 ? 5.809 13.529 -11.523 1.00 97.44 226 THR A C 1
ATOM 1773 O O . THR A 1 226 ? 6.283 13.177 -12.603 1.00 97.44 226 THR A O 1
ATOM 1776 N N . ALA A 1 227 ? 6.161 14.667 -10.921 1.00 97.81 227 ALA A N 1
ATOM 1777 C CA . ALA A 1 227 ? 7.162 15.570 -11.475 1.00 97.81 227 ALA A CA 1
ATOM 1778 C C . ALA A 1 227 ? 8.544 14.900 -11.556 1.00 97.81 227 ALA A C 1
ATOM 1780 O O . ALA A 1 227 ? 9.191 14.975 -12.597 1.00 97.81 227 ALA A O 1
ATOM 1781 N N . VAL A 1 228 ? 8.959 14.189 -10.499 1.00 96.25 228 VAL A N 1
ATOM 1782 C CA . VAL A 1 228 ? 10.227 13.441 -10.479 1.00 96.25 228 VAL A CA 1
ATOM 1783 C C . VAL A 1 228 ? 10.222 12.332 -11.529 1.00 96.25 228 VAL A C 1
ATOM 1785 O O . VAL A 1 228 ? 11.133 12.287 -12.342 1.00 96.25 228 VAL A O 1
ATOM 1788 N N . ALA A 1 229 ? 9.195 11.481 -11.580 1.00 95.19 229 ALA A N 1
ATOM 1789 C CA . ALA A 1 229 ? 9.097 10.411 -12.571 1.00 95.19 229 ALA A CA 1
ATOM 1790 C C . ALA A 1 229 ? 9.173 10.961 -14.001 1.00 95.19 229 ALA A C 1
ATOM 1792 O O . ALA A 1 229 ? 9.931 10.446 -14.813 1.00 95.19 229 ALA A O 1
ATOM 1793 N N . SER A 1 230 ? 8.443 12.044 -14.286 1.00 95.50 230 SER A N 1
ATOM 1794 C CA . SER A 1 230 ? 8.459 12.688 -15.605 1.00 95.50 230 SER A CA 1
ATOM 1795 C C . SER A 1 230 ? 9.849 13.222 -15.951 1.00 95.50 230 SER A C 1
ATOM 1797 O O . SER A 1 230 ? 10.336 12.986 -17.050 1.00 95.50 230 SER A O 1
ATOM 1799 N N . PHE A 1 231 ? 10.508 13.899 -15.005 1.00 95.75 231 PHE A N 1
ATOM 1800 C CA . PHE A 1 231 ? 11.867 14.405 -15.190 1.00 95.75 231 PHE A CA 1
ATOM 1801 C C . PHE A 1 231 ? 12.865 13.277 -15.465 1.00 95.75 231 PHE A C 1
ATOM 1803 O O . PHE A 1 231 ? 13.627 13.362 -16.420 1.00 95.75 231 PHE A O 1
ATOM 1810 N N . VAL A 1 232 ? 12.842 12.212 -14.660 1.00 92.81 232 VAL A N 1
ATOM 1811 C CA . VAL A 1 232 ? 13.787 11.097 -14.793 1.00 92.81 232 VAL A CA 1
ATOM 1812 C C . VAL A 1 232 ? 13.532 10.311 -16.088 1.00 92.81 232 VAL A C 1
ATOM 1814 O O . VAL A 1 232 ? 14.489 9.913 -16.741 1.00 92.81 232 VAL A O 1
ATOM 1817 N N . VAL A 1 233 ? 12.273 10.144 -16.510 1.00 89.88 233 VAL A N 1
ATOM 1818 C CA . VAL A 1 233 ? 11.935 9.531 -17.810 1.00 89.88 233 VAL A CA 1
ATOM 1819 C C . VAL A 1 233 ? 12.461 10.368 -18.976 1.00 89.88 233 VAL A C 1
ATOM 1821 O O . VAL A 1 233 ? 13.034 9.807 -19.904 1.00 89.88 233 VAL A O 1
ATOM 1824 N N . VAL A 1 234 ? 12.304 11.696 -18.933 1.00 92.50 234 VAL A N 1
ATOM 1825 C CA . VAL A 1 234 ? 12.855 12.584 -19.971 1.00 92.50 234 VAL A CA 1
ATOM 1826 C C . VAL A 1 234 ? 14.380 12.527 -19.976 1.00 92.50 234 VAL A C 1
ATOM 1828 O O . VAL A 1 234 ? 14.967 12.385 -21.038 1.00 92.50 234 VAL A O 1
ATOM 1831 N N . LEU A 1 235 ? 15.019 12.572 -18.802 1.00 89.44 235 LEU A N 1
ATOM 1832 C CA . LEU A 1 235 ? 16.474 12.466 -18.683 1.00 89.44 235 LEU A CA 1
ATOM 1833 C C . LEU A 1 235 ? 16.993 11.144 -19.257 1.00 89.44 235 LEU A C 1
ATOM 1835 O O . LEU A 1 235 ? 17.968 11.142 -19.997 1.00 89.44 235 LEU A O 1
ATOM 1839 N N . ARG A 1 236 ? 16.320 10.031 -18.947 1.00 86.75 236 ARG A N 1
ATOM 1840 C CA . ARG A 1 236 ? 16.611 8.726 -19.540 1.00 86.75 236 ARG A CA 1
ATOM 1841 C C . ARG A 1 236 ? 16.510 8.773 -21.063 1.00 86.75 236 ARG A C 1
ATOM 1843 O O . ARG A 1 236 ? 17.442 8.344 -21.727 1.00 86.75 236 ARG A O 1
ATOM 1850 N N . ALA A 1 237 ? 15.404 9.293 -21.593 1.00 86.94 237 ALA A N 1
ATOM 1851 C CA . ALA A 1 237 ? 15.197 9.373 -23.036 1.00 86.94 237 ALA A CA 1
ATOM 1852 C C . ALA A 1 237 ? 16.288 10.212 -23.723 1.00 86.94 237 ALA A C 1
ATOM 1854 O O . ALA A 1 237 ? 16.757 9.833 -24.787 1.00 86.94 237 ALA A O 1
ATOM 1855 N N . SER A 1 238 ? 16.735 11.307 -23.097 1.00 89.75 238 SER A N 1
ATOM 1856 C CA . SER A 1 238 ? 17.828 12.135 -23.623 1.00 89.75 238 SER A CA 1
ATOM 1857 C C . SER A 1 238 ? 19.183 11.422 -23.629 1.00 89.75 238 SER A C 1
ATOM 1859 O O . SER A 1 238 ? 19.944 11.611 -24.566 1.00 89.75 238 SER A O 1
ATOM 1861 N N . LEU A 1 239 ? 19.485 10.594 -22.623 1.00 85.31 239 LEU A N 1
ATOM 1862 C CA . LEU A 1 239 ? 20.737 9.825 -22.590 1.00 85.31 239 LEU A CA 1
ATOM 1863 C C . LEU A 1 239 ? 20.735 8.668 -23.602 1.00 85.31 239 LEU A C 1
ATOM 1865 O O . LEU A 1 239 ? 21.759 8.393 -24.213 1.00 85.31 239 LEU A O 1
ATOM 1869 N N . GLU A 1 240 ? 19.584 8.020 -23.816 1.00 78.75 240 GLU A N 1
ATOM 1870 C CA . GLU A 1 240 ? 19.445 6.962 -24.830 1.00 78.75 240 GLU A CA 1
ATOM 1871 C C . GLU A 1 240 ? 19.594 7.507 -26.267 1.00 78.75 240 GLU A C 1
ATOM 1873 O O . GLU A 1 240 ? 20.037 6.777 -27.153 1.00 78.75 240 GLU A O 1
ATOM 1878 N N . GLU A 1 241 ? 19.248 8.779 -26.514 1.00 81.12 241 GLU A N 1
ATOM 1879 C CA . GLU A 1 241 ? 19.479 9.426 -27.814 1.00 81.12 241 GLU A CA 1
ATOM 1880 C C . GLU A 1 241 ? 20.973 9.638 -28.098 1.00 81.12 241 GLU A C 1
ATOM 1882 O O . GLU A 1 241 ? 21.405 9.369 -29.220 1.00 81.12 241 GLU A O 1
ATOM 1887 N N . ASP A 1 242 ? 21.763 10.054 -27.103 1.00 72.88 242 ASP A N 1
ATOM 1888 C CA . ASP A 1 242 ? 23.200 10.314 -27.273 1.00 72.88 242 ASP A CA 1
ATOM 1889 C C . ASP A 1 242 ? 23.989 9.021 -27.575 1.00 72.88 242 ASP A C 1
ATOM 1891 O O . ASP A 1 242 ? 24.829 9.010 -28.479 1.00 72.88 242 ASP A O 1
ATOM 1895 N N . ASP A 1 243 ? 23.655 7.901 -26.921 1.00 63.53 243 ASP A N 1
ATOM 1896 C CA . ASP A 1 243 ? 24.309 6.601 -27.159 1.00 63.53 243 ASP A CA 1
ATOM 1897 C C . ASP A 1 243 ? 24.030 6.035 -28.571 1.00 63.53 243 ASP A C 1
ATOM 1899 O O . ASP A 1 243 ? 24.846 5.296 -29.132 1.00 63.53 243 ASP A O 1
ATOM 1903 N N . MET A 1 244 ? 22.895 6.385 -29.197 1.00 57.41 244 MET A N 1
ATOM 1904 C CA . MET A 1 244 ? 22.598 5.963 -30.575 1.00 57.41 244 MET A CA 1
ATOM 1905 C C . MET A 1 244 ? 23.412 6.724 -31.632 1.00 57.41 244 MET A C 1
ATOM 1907 O O . MET A 1 244 ? 23.587 6.206 -32.741 1.00 57.41 244 MET A O 1
ATOM 1911 N N . VAL A 1 245 ? 23.903 7.930 -31.326 1.00 56.53 245 VAL A N 1
ATOM 1912 C CA . VAL A 1 245 ? 24.670 8.747 -32.283 1.00 56.53 245 VAL A CA 1
ATOM 1913 C C . VAL A 1 245 ? 26.074 8.166 -32.501 1.00 56.53 245 VAL A C 1
ATOM 1915 O O . VAL A 1 245 ? 26.541 8.129 -33.641 1.00 56.53 245 VAL A O 1
ATOM 1918 N N . ASP A 1 246 ? 26.691 7.574 -31.473 1.00 49.19 246 ASP A N 1
ATOM 1919 C CA . ASP A 1 246 ? 28.034 6.974 -31.579 1.00 49.19 246 ASP A CA 1
ATOM 1920 C C . ASP A 1 246 ? 28.060 5.644 -32.363 1.00 49.19 246 ASP A C 1
ATOM 1922 O O . ASP A 1 246 ? 29.055 5.314 -33.015 1.00 49.19 246 ASP A O 1
ATOM 1926 N N . ALA A 1 247 ? 26.953 4.893 -32.403 1.00 46.84 247 ALA A N 1
ATOM 1927 C CA . ALA A 1 247 ? 26.844 3.697 -33.250 1.00 46.84 247 ALA A CA 1
ATOM 1928 C C . ALA A 1 247 ? 26.602 4.033 -34.740 1.00 46.84 247 ALA A C 1
ATOM 1930 O O . ALA A 1 247 ? 26.880 3.218 -35.626 1.00 46.84 247 ALA A O 1
ATOM 1931 N N . GLY A 1 248 ? 26.074 5.227 -35.032 1.00 43.78 248 GLY A N 1
ATOM 1932 C CA . GLY A 1 248 ? 25.790 5.702 -36.388 1.00 43.78 248 GLY A CA 1
ATOM 1933 C C . GLY A 1 248 ? 27.024 6.230 -37.122 1.00 43.78 248 GLY A C 1
ATOM 1934 O O . GLY A 1 248 ? 27.189 5.954 -38.313 1.00 43.78 248 GLY A O 1
ATOM 1935 N N . ASP A 1 249 ? 27.929 6.913 -36.420 1.00 43.47 249 ASP A N 1
ATOM 1936 C CA . ASP A 1 249 ? 29.115 7.516 -37.045 1.00 43.47 249 ASP A CA 1
ATOM 1937 C C . ASP A 1 249 ? 30.215 6.500 -37.408 1.00 43.47 249 ASP A C 1
ATOM 1939 O O . ASP A 1 249 ? 31.039 6.769 -38.283 1.00 43.47 249 ASP A O 1
ATOM 1943 N N . LEU A 1 250 ? 30.169 5.277 -36.866 1.00 46.81 250 LEU A N 1
ATOM 1944 C CA . LEU A 1 250 ? 30.982 4.151 -37.353 1.00 46.81 250 LEU A CA 1
ATOM 1945 C C . LEU A 1 250 ? 30.411 3.495 -38.627 1.00 46.81 250 LEU A C 1
ATOM 1947 O O . LEU A 1 250 ? 31.168 2.919 -39.408 1.00 46.81 250 LEU A O 1
ATOM 1951 N N . ASN A 1 251 ? 29.106 3.634 -38.892 1.00 43.62 251 ASN A N 1
ATOM 1952 C CA . ASN A 1 251 ? 28.469 3.165 -40.132 1.00 43.62 251 ASN A CA 1
ATOM 1953 C C . ASN A 1 251 ? 28.555 4.193 -41.280 1.00 43.62 251 ASN A C 1
ATOM 1955 O O . ASN A 1 251 ? 28.370 3.844 -42.446 1.00 43.62 251 ASN A O 1
ATOM 1959 N N . SER A 1 252 ? 28.933 5.441 -40.980 1.00 45.12 252 SER A N 1
ATOM 1960 C CA . SER A 1 252 ? 29.235 6.495 -41.966 1.00 45.12 252 SER A CA 1
ATOM 1961 C C . SER A 1 252 ? 30.572 6.275 -42.711 1.00 45.12 252 SER A C 1
ATOM 1963 O O . SER A 1 252 ? 30.925 7.023 -43.621 1.00 45.12 252 SER A O 1
ATOM 1965 N N . ALA A 1 253 ? 31.307 5.198 -42.392 1.00 41.72 253 ALA A N 1
ATOM 1966 C CA . ALA A 1 253 ? 32.493 4.754 -43.132 1.00 41.72 253 ALA A CA 1
ATOM 1967 C C . ALA A 1 253 ? 32.181 3.970 -44.431 1.00 41.72 253 ALA A C 1
ATOM 1969 O O . ALA A 1 253 ? 33.107 3.535 -45.115 1.00 41.72 253 ALA A O 1
ATOM 1970 N N . GLY A 1 254 ? 30.906 3.818 -44.816 1.00 37.94 254 GLY A N 1
ATOM 1971 C CA . GLY A 1 254 ? 30.530 3.488 -46.198 1.00 37.94 254 GLY A CA 1
ATOM 1972 C C . GLY A 1 254 ? 30.914 2.088 -46.692 1.00 37.94 254 GLY A C 1
ATOM 1973 O O . GLY A 1 254 ? 31.304 1.941 -47.849 1.00 37.94 254 GLY A O 1
ATOM 1974 N N . ILE A 1 255 ? 30.804 1.056 -45.850 1.00 37.41 255 ILE A N 1
ATOM 1975 C CA . ILE A 1 255 ? 30.969 -0.346 -46.268 1.00 37.41 255 ILE A CA 1
ATOM 1976 C C . ILE A 1 255 ? 29.929 -1.217 -45.551 1.00 37.41 255 ILE A C 1
ATOM 1978 O O . ILE A 1 255 ? 30.311 -1.926 -44.640 1.00 37.41 255 ILE A O 1
ATOM 1982 N N . VAL A 1 256 ? 28.642 -1.157 -45.911 1.00 36.75 256 VAL A N 1
ATOM 1983 C CA . VAL A 1 256 ? 27.743 -2.329 -46.062 1.00 36.75 256 VAL A CA 1
ATOM 1984 C C . VAL A 1 256 ? 26.516 -1.868 -46.863 1.00 36.75 256 VAL A C 1
ATOM 1986 O O . VAL A 1 256 ? 25.901 -0.853 -46.555 1.00 36.75 256 VAL A O 1
ATOM 1989 N N . ASP A 1 257 ? 26.237 -2.625 -47.918 1.00 37.00 257 ASP A N 1
ATOM 1990 C CA . ASP A 1 257 ? 25.256 -2.428 -48.984 1.00 37.00 257 ASP A CA 1
ATOM 1991 C C . ASP A 1 257 ? 23.795 -2.633 -48.524 1.00 37.00 257 ASP A C 1
ATOM 1993 O O . ASP A 1 257 ? 23.510 -3.420 -47.616 1.00 37.00 257 ASP A O 1
ATOM 1997 N N . ASP A 1 258 ? 22.877 -1.933 -49.190 1.00 42.16 258 ASP A N 1
ATOM 1998 C CA . ASP A 1 258 ? 21.440 -1.861 -48.919 1.00 42.16 258 ASP A CA 1
ATOM 1999 C C . ASP A 1 258 ? 20.748 -3.233 -49.041 1.00 42.16 258 ASP A C 1
ATOM 2001 O O . ASP A 1 258 ? 20.323 -3.657 -50.119 1.00 42.16 258 ASP A O 1
ATOM 2005 N N . SER A 1 259 ? 20.530 -3.909 -47.912 1.00 40.47 259 SER A N 1
ATOM 2006 C CA . SER A 1 259 ? 19.452 -4.894 -47.796 1.00 40.47 259 SER A CA 1
ATOM 2007 C C . SER A 1 259 ? 18.382 -4.337 -46.866 1.00 40.47 259 SER A C 1
ATOM 2009 O O . SER A 1 259 ? 18.585 -4.140 -45.670 1.00 40.47 259 SER A O 1
ATOM 2011 N N . ILE A 1 260 ? 17.236 -4.001 -47.460 1.00 45.34 260 ILE A N 1
ATOM 2012 C CA . ILE A 1 260 ? 16.046 -3.514 -46.762 1.00 45.34 260 ILE A CA 1
ATOM 2013 C C . ILE A 1 260 ? 15.506 -4.665 -45.917 1.00 45.34 260 ILE A C 1
ATOM 2015 O O . ILE A 1 260 ? 14.723 -5.502 -46.367 1.00 45.34 260 ILE A O 1
ATOM 2019 N N . ASP A 1 261 ? 15.972 -4.706 -44.681 1.00 42.91 261 ASP A N 1
ATOM 2020 C CA . ASP A 1 261 ? 15.592 -5.693 -43.695 1.00 42.91 261 ASP A CA 1
ATOM 2021 C C . ASP A 1 261 ? 14.275 -5.251 -43.040 1.00 42.91 261 ASP A C 1
ATOM 2023 O O . ASP A 1 261 ? 14.232 -4.503 -42.060 1.00 42.91 261 ASP A O 1
ATOM 2027 N N . LEU A 1 262 ? 13.155 -5.666 -43.639 1.00 45.06 262 LEU A N 1
ATOM 2028 C CA . LEU A 1 262 ? 11.804 -5.383 -43.137 1.00 45.06 262 LEU A CA 1
ATOM 2029 C C . LEU A 1 262 ? 11.558 -5.989 -41.734 1.00 45.06 262 LEU A C 1
ATOM 2031 O O . LEU A 1 262 ? 10.597 -5.603 -41.069 1.00 45.06 262 LEU A O 1
ATOM 2035 N N . SER A 1 263 ? 12.428 -6.900 -41.271 1.00 46.19 263 SER A N 1
ATOM 2036 C CA . SER A 1 263 ? 12.437 -7.431 -39.900 1.00 46.19 263 SER A CA 1
ATOM 2037 C C . SER A 1 263 ? 12.937 -6.399 -38.879 1.00 46.19 263 SER A C 1
ATOM 2039 O O . SER A 1 263 ? 12.390 -6.300 -37.779 1.00 46.19 263 SER A O 1
ATOM 2041 N N . ASN A 1 264 ? 13.881 -5.534 -39.267 1.00 48.19 264 ASN A N 1
ATOM 2042 C CA . ASN A 1 264 ? 14.498 -4.549 -38.368 1.00 48.19 264 ASN A CA 1
ATOM 2043 C C . ASN A 1 264 ? 13.543 -3.418 -37.957 1.00 48.19 264 ASN A C 1
ATOM 2045 O O . ASN A 1 264 ? 13.752 -2.769 -36.932 1.00 48.19 264 ASN A O 1
ATOM 2049 N N . GLY A 1 265 ? 12.463 -3.195 -38.714 1.00 51.97 265 GLY A N 1
ATOM 2050 C CA . GLY A 1 265 ? 11.396 -2.269 -38.322 1.00 51.97 265 GLY A CA 1
ATOM 2051 C C . GLY A 1 265 ? 10.573 -2.776 -37.132 1.00 51.97 265 GLY A C 1
ATOM 2052 O O . GLY A 1 265 ? 10.199 -1.989 -36.267 1.00 51.97 265 GLY A O 1
ATOM 2053 N N . ILE A 1 266 ? 10.335 -4.091 -37.053 1.00 56.09 266 ILE A N 1
ATOM 2054 C CA . ILE A 1 266 ? 9.573 -4.709 -35.956 1.00 56.09 266 ILE A CA 1
ATOM 2055 C C . ILE A 1 266 ? 10.445 -4.830 -34.702 1.00 56.09 266 ILE A C 1
ATOM 2057 O O . ILE A 1 266 ? 9.953 -4.604 -33.594 1.00 56.09 266 ILE A O 1
ATOM 2061 N N . ASP A 1 267 ? 11.735 -5.133 -34.860 1.00 58.28 267 ASP A N 1
ATOM 2062 C CA . ASP A 1 267 ? 12.653 -5.264 -33.724 1.00 58.28 267 ASP A CA 1
ATOM 2063 C C . ASP A 1 267 ? 13.010 -3.910 -33.088 1.00 58.28 267 ASP A C 1
ATOM 2065 O O . ASP A 1 267 ? 12.994 -3.801 -31.860 1.00 58.28 267 ASP A O 1
ATOM 2069 N N . ARG A 1 268 ? 13.167 -2.831 -33.874 1.00 61.34 268 ARG A N 1
ATOM 2070 C CA . ARG A 1 268 ? 13.336 -1.468 -33.321 1.00 61.34 268 ARG A CA 1
ATOM 2071 C C . ARG A 1 268 ? 12.140 -0.990 -32.503 1.00 61.34 268 ARG A C 1
ATOM 2073 O O . ARG A 1 268 ? 12.311 -0.281 -31.512 1.00 61.34 268 ARG A O 1
ATOM 2080 N N . ASP A 1 269 ? 10.922 -1.351 -32.898 1.00 65.94 269 ASP A N 1
ATOM 2081 C CA . ASP A 1 269 ? 9.740 -0.985 -32.118 1.00 65.94 269 ASP A CA 1
ATOM 2082 C C . ASP A 1 269 ? 9.609 -1.835 -30.847 1.00 65.94 269 ASP A C 1
ATOM 2084 O O . ASP A 1 269 ? 9.140 -1.329 -29.827 1.00 65.94 269 ASP A O 1
ATOM 2088 N N . ARG A 1 270 ? 10.093 -3.087 -30.841 1.00 65.81 270 ARG A N 1
ATOM 2089 C CA . ARG A 1 270 ? 10.124 -3.928 -29.628 1.00 65.81 270 ARG A CA 1
ATOM 2090 C C . ARG A 1 270 ? 11.038 -3.371 -28.544 1.00 65.81 270 ARG A C 1
ATOM 2092 O O . ARG A 1 270 ? 10.677 -3.446 -27.368 1.00 65.81 270 ARG A O 1
ATOM 2099 N N . GLU A 1 271 ? 12.175 -2.787 -28.912 1.00 67.06 271 GLU A N 1
ATOM 2100 C CA . GLU A 1 271 ? 13.107 -2.198 -27.943 1.00 67.06 271 GLU A CA 1
ATOM 2101 C C . GLU A 1 271 ? 12.478 -1.031 -27.173 1.00 67.06 271 GLU A C 1
ATOM 2103 O O . GLU A 1 271 ? 12.586 -0.982 -25.946 1.00 67.06 271 GLU A O 1
ATOM 2108 N N . LYS A 1 272 ? 11.685 -0.183 -27.845 1.00 69.69 272 LYS A N 1
ATOM 2109 C CA . LYS A 1 272 ? 10.954 0.933 -27.209 1.00 69.69 272 LYS A CA 1
ATOM 2110 C C . LYS A 1 272 ? 9.970 0.464 -26.134 1.00 69.69 272 LYS A C 1
ATOM 2112 O O . LYS A 1 272 ? 9.751 1.154 -25.139 1.00 69.69 272 LYS A O 1
ATOM 2117 N N . TYR A 1 273 ? 9.376 -0.719 -26.303 1.00 77.31 273 TYR A N 1
ATOM 2118 C CA . TYR A 1 273 ? 8.440 -1.288 -25.328 1.00 77.31 273 TYR A CA 1
ATOM 2119 C C . TYR A 1 273 ? 9.111 -2.157 -24.264 1.00 77.31 273 TYR A C 1
ATOM 2121 O O . TYR A 1 273 ? 8.461 -2.484 -23.268 1.00 77.31 273 TYR A O 1
ATOM 2129 N N . ARG A 1 274 ? 10.394 -2.514 -24.415 1.00 79.19 274 ARG A N 1
ATOM 2130 C CA . ARG A 1 274 ? 11.107 -3.378 -23.461 1.00 79.19 274 ARG A CA 1
ATOM 2131 C C . ARG A 1 274 ? 11.126 -2.771 -22.061 1.00 79.19 274 ARG A C 1
ATOM 2133 O O . ARG A 1 274 ? 10.878 -3.484 -21.088 1.00 79.19 274 ARG A O 1
ATOM 2140 N N . PHE A 1 275 ? 11.342 -1.459 -21.960 1.00 83.00 275 PHE A N 1
ATOM 2141 C CA . PHE A 1 275 ? 11.274 -0.742 -20.688 1.00 83.00 275 PHE A CA 1
ATOM 2142 C C . PHE A 1 275 ? 9.878 -0.830 -20.060 1.00 83.00 275 PHE A C 1
ATOM 2144 O O . PHE A 1 275 ? 9.742 -1.248 -18.912 1.00 83.00 275 PHE A O 1
ATOM 2151 N N . LEU A 1 276 ? 8.833 -0.494 -20.826 1.00 85.75 276 LEU A N 1
ATOM 2152 C CA . LEU A 1 276 ? 7.453 -0.512 -20.340 1.00 85.75 276 LEU A CA 1
ATOM 2153 C C . LEU A 1 276 ? 7.028 -1.918 -19.898 1.00 85.75 276 LEU A C 1
ATOM 2155 O O . LEU A 1 276 ? 6.352 -2.065 -18.880 1.00 85.75 276 LEU A O 1
ATOM 2159 N N . LEU A 1 277 ? 7.442 -2.950 -20.637 1.00 84.88 277 LEU A N 1
ATOM 2160 C CA . LEU A 1 277 ? 7.193 -4.344 -20.288 1.00 84.88 277 LEU A CA 1
ATOM 2161 C C . LEU A 1 277 ? 7.918 -4.729 -18.993 1.00 84.88 277 LEU A C 1
ATOM 2163 O O . LEU A 1 277 ? 7.284 -5.278 -18.096 1.00 84.88 277 LEU A O 1
ATOM 2167 N N . SER A 1 278 ? 9.210 -4.403 -18.871 1.00 83.25 278 SER A N 1
ATOM 2168 C CA . SER A 1 278 ? 10.000 -4.668 -17.661 1.00 83.25 278 SER A CA 1
ATOM 2169 C C . SER A 1 278 ? 9.388 -3.989 -16.435 1.00 83.25 278 SER A C 1
ATOM 2171 O O . SER A 1 278 ? 9.160 -4.637 -15.415 1.00 83.25 278 SER A O 1
ATOM 2173 N N . TYR A 1 279 ? 9.020 -2.713 -16.569 1.00 88.19 279 TYR A N 1
ATOM 2174 C CA . TYR A 1 279 ? 8.340 -1.955 -15.524 1.00 88.19 279 TYR A CA 1
ATOM 2175 C C . TYR A 1 279 ? 6.955 -2.534 -15.193 1.00 88.19 279 TYR A C 1
ATOM 2177 O O . TYR A 1 279 ? 6.574 -2.615 -14.030 1.00 88.19 279 TYR A O 1
ATOM 2185 N N . THR A 1 280 ? 6.196 -3.000 -16.189 1.00 91.31 280 THR A N 1
ATOM 2186 C CA . THR A 1 280 ? 4.902 -3.661 -15.949 1.00 91.31 280 THR A CA 1
ATOM 2187 C C . THR A 1 280 ? 5.085 -4.951 -15.151 1.00 91.31 280 THR A C 1
ATOM 2189 O O . THR A 1 280 ? 4.330 -5.200 -14.213 1.00 91.31 280 THR A O 1
ATOM 2192 N N . VAL A 1 281 ? 6.091 -5.764 -15.487 1.00 89.12 281 VAL A N 1
ATOM 2193 C CA . VAL A 1 281 ? 6.429 -6.980 -14.733 1.00 89.12 281 VAL A CA 1
ATOM 2194 C C . VAL A 1 281 ? 6.856 -6.628 -13.310 1.00 89.12 281 VAL A C 1
ATOM 2196 O O . VAL A 1 281 ? 6.353 -7.236 -12.367 1.00 89.12 281 VAL A O 1
ATOM 2199 N N . GLU A 1 282 ? 7.709 -5.619 -13.137 1.00 89.75 282 GLU A N 1
ATOM 2200 C CA . GLU A 1 282 ? 8.116 -5.115 -11.822 1.00 89.75 282 GLU A CA 1
ATOM 2201 C C . GLU A 1 282 ? 6.903 -4.675 -10.993 1.00 89.75 282 GLU A C 1
ATOM 2203 O O . GLU A 1 282 ? 6.742 -5.122 -9.860 1.00 89.75 282 GLU A O 1
ATOM 2208 N N . LEU A 1 283 ? 6.006 -3.870 -11.568 1.00 93.50 283 LEU A N 1
ATOM 2209 C CA . LEU A 1 283 ? 4.790 -3.399 -10.910 1.00 93.50 283 LEU A CA 1
ATOM 2210 C C . LEU A 1 283 ? 3.874 -4.566 -10.512 1.00 93.50 283 LEU A C 1
ATOM 2212 O O . LEU A 1 283 ? 3.318 -4.576 -9.412 1.00 93.50 283 LEU A O 1
ATOM 2216 N N . LEU A 1 284 ? 3.720 -5.569 -11.380 1.00 95.12 284 LEU A N 1
ATOM 2217 C CA . LEU A 1 284 ? 2.946 -6.771 -11.071 1.00 95.12 284 LEU A CA 1
ATOM 2218 C C . LEU A 1 284 ? 3.587 -7.577 -9.940 1.00 95.12 284 LEU A C 1
ATOM 2220 O O . LEU A 1 284 ? 2.874 -8.000 -9.033 1.00 95.12 284 LEU A O 1
ATOM 2224 N N . LEU A 1 285 ? 4.909 -7.758 -9.943 1.00 93.94 285 LEU A N 1
ATOM 2225 C CA . LEU A 1 285 ? 5.622 -8.424 -8.852 1.00 93.94 285 LEU A CA 1
ATOM 2226 C C . LEU A 1 285 ? 5.497 -7.629 -7.548 1.00 93.94 285 LEU A C 1
ATOM 2228 O O . LEU A 1 285 ? 5.210 -8.209 -6.499 1.00 93.94 285 LEU A O 1
ATOM 2232 N N . ALA A 1 286 ? 5.648 -6.306 -7.601 1.00 95.31 286 ALA A N 1
ATOM 2233 C CA . ALA A 1 286 ? 5.502 -5.416 -6.457 1.00 95.31 286 ALA A CA 1
ATOM 2234 C C . ALA A 1 286 ? 4.115 -5.560 -5.815 1.00 95.31 286 ALA A C 1
ATOM 2236 O O . ALA A 1 286 ? 4.001 -5.785 -4.608 1.00 95.31 286 ALA A O 1
ATO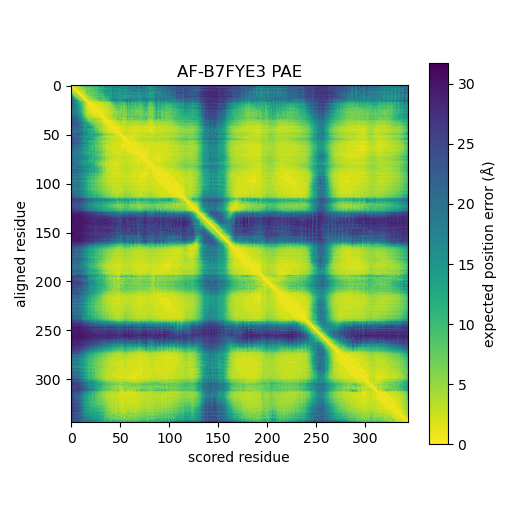M 2237 N N . LEU A 1 287 ? 3.059 -5.505 -6.631 1.00 95.62 287 LEU A N 1
ATOM 2238 C CA . LEU A 1 287 ? 1.675 -5.558 -6.165 1.00 95.62 287 LEU A CA 1
ATOM 2239 C C . LEU A 1 287 ? 1.222 -6.968 -5.775 1.00 95.62 287 LEU A C 1
ATOM 2241 O O . LEU A 1 287 ? 0.520 -7.109 -4.781 1.00 95.62 287 LEU A O 1
ATOM 2245 N N . LEU A 1 288 ? 1.586 -8.003 -6.536 1.00 96.56 288 LEU A N 1
ATOM 2246 C CA . LEU A 1 288 ? 1.046 -9.360 -6.370 1.00 96.56 288 LEU A CA 1
ATOM 2247 C C . LEU A 1 288 ? 1.944 -10.292 -5.552 1.00 96.56 288 LEU A C 1
ATOM 2249 O O . LEU A 1 288 ? 1.455 -11.302 -5.050 1.00 96.56 288 LEU A O 1
ATOM 2253 N N . VAL A 1 289 ? 3.233 -9.978 -5.404 1.00 96.06 289 VAL A N 1
ATOM 2254 C CA . VAL A 1 289 ? 4.193 -10.821 -4.676 1.00 96.06 289 VAL A CA 1
ATOM 2255 C C . VAL A 1 289 ? 4.751 -10.079 -3.468 1.00 96.06 289 VAL A C 1
ATOM 2257 O O . VAL A 1 289 ? 4.503 -10.488 -2.332 1.00 96.06 289 VAL A O 1
ATOM 2260 N N . TYR A 1 290 ? 5.448 -8.960 -3.675 1.00 96.00 290 TYR A N 1
ATOM 2261 C CA . TYR A 1 290 ? 6.125 -8.259 -2.580 1.00 96.00 290 TYR A CA 1
ATOM 2262 C C . TYR A 1 290 ? 5.142 -7.677 -1.570 1.00 96.00 290 TYR A C 1
ATOM 2264 O O . TYR A 1 290 ? 5.332 -7.854 -0.366 1.00 96.00 290 TYR A O 1
ATOM 2272 N N . TYR A 1 291 ? 4.061 -7.041 -2.026 1.00 96.12 291 TYR A N 1
ATOM 2273 C CA . TYR A 1 291 ? 3.070 -6.477 -1.119 1.00 96.12 291 TYR A CA 1
ATOM 2274 C C . TYR A 1 291 ? 2.407 -7.557 -0.235 1.00 96.12 291 TYR A C 1
ATOM 2276 O O . TYR A 1 291 ? 2.394 -7.377 0.988 1.00 96.12 291 TYR A O 1
ATOM 2284 N N . PRO A 1 292 ? 1.923 -8.704 -0.762 1.00 96.69 292 PRO A N 1
ATOM 2285 C CA . PRO A 1 292 ? 1.452 -9.817 0.064 1.00 96.69 292 PRO A CA 1
ATOM 2286 C C . PRO A 1 292 ? 2.485 -10.392 1.028 1.00 96.69 292 PRO A C 1
ATOM 2288 O O . PRO A 1 292 ? 2.150 -10.673 2.183 1.00 96.69 292 PRO A O 1
ATOM 2291 N N . VAL A 1 293 ? 3.740 -10.533 0.596 1.00 96.12 293 VAL A N 1
ATOM 2292 C CA . VAL A 1 293 ? 4.822 -11.039 1.451 1.00 96.12 293 VAL A CA 1
ATOM 2293 C C . VAL A 1 293 ? 5.083 -10.079 2.613 1.00 96.12 293 VAL A C 1
ATOM 2295 O O . VAL A 1 293 ? 4.980 -10.482 3.772 1.00 96.12 293 VAL A O 1
ATOM 2298 N N . VAL A 1 294 ? 5.326 -8.795 2.333 1.00 94.81 294 VAL A N 1
ATOM 2299 C CA . VAL A 1 294 ? 5.555 -7.763 3.361 1.00 94.81 294 VAL A CA 1
ATOM 2300 C C . VAL A 1 294 ? 4.333 -7.620 4.266 1.00 94.81 294 VAL A C 1
ATOM 2302 O O . VAL A 1 294 ? 4.459 -7.591 5.490 1.00 94.81 294 VAL A O 1
ATOM 2305 N N . GLY A 1 295 ? 3.134 -7.599 3.685 1.00 94.69 295 GLY A N 1
ATOM 2306 C CA . GLY A 1 295 ? 1.881 -7.541 4.427 1.00 94.69 295 GLY A CA 1
ATOM 2307 C C . GLY A 1 295 ? 1.716 -8.718 5.387 1.00 94.69 295 GLY A C 1
ATOM 2308 O O . GLY A 1 295 ? 1.305 -8.509 6.524 1.00 94.69 295 GLY A O 1
ATOM 2309 N N . THR A 1 296 ? 2.094 -9.931 4.976 1.00 96.25 296 THR A N 1
ATOM 2310 C CA . THR A 1 296 ? 2.029 -11.135 5.819 1.00 96.25 296 THR A CA 1
ATOM 2311 C C . THR A 1 296 ? 3.099 -11.123 6.910 1.00 96.25 296 THR A C 1
ATOM 2313 O O . THR A 1 296 ? 2.815 -11.502 8.046 1.00 96.25 296 THR A O 1
ATOM 2316 N N . ILE A 1 297 ? 4.308 -10.636 6.621 1.00 94.81 297 ILE A N 1
ATOM 2317 C CA . ILE A 1 297 ? 5.367 -10.442 7.627 1.00 94.81 297 ILE A CA 1
ATOM 2318 C C . ILE A 1 297 ? 4.894 -9.476 8.725 1.00 94.81 297 ILE A C 1
ATOM 2320 O O . ILE A 1 297 ? 5.031 -9.771 9.915 1.00 94.81 297 ILE A O 1
ATOM 2324 N N . LEU A 1 298 ? 4.280 -8.355 8.337 1.00 93.94 298 LEU A N 1
ATOM 2325 C CA . LEU A 1 298 ? 3.715 -7.378 9.271 1.00 93.94 298 LEU A CA 1
ATOM 2326 C C . LEU A 1 298 ? 2.519 -7.953 10.043 1.00 93.94 298 LEU A C 1
ATOM 2328 O O . LEU A 1 298 ? 2.474 -7.850 11.267 1.00 93.94 298 LEU A O 1
ATOM 2332 N N . PHE A 1 299 ? 1.597 -8.626 9.349 1.00 95.81 299 PHE A N 1
ATOM 2333 C CA . PHE A 1 299 ? 0.409 -9.245 9.940 1.00 95.81 299 PHE A CA 1
ATOM 2334 C C . PHE A 1 299 ? 0.752 -10.330 10.962 1.00 95.81 299 PHE A C 1
ATOM 2336 O O . PHE A 1 299 ? 0.169 -10.384 12.043 1.00 95.81 299 PHE A O 1
ATOM 2343 N N . THR A 1 300 ? 1.710 -11.199 10.649 1.00 95.94 300 THR A N 1
ATOM 2344 C CA . THR A 1 300 ? 2.147 -12.260 11.568 1.00 95.94 300 THR A CA 1
ATOM 2345 C C . THR A 1 300 ? 2.941 -11.707 12.746 1.00 95.94 300 THR A C 1
ATOM 2347 O O . THR A 1 300 ? 2.956 -12.318 13.813 1.00 95.94 300 THR A O 1
ATOM 2350 N N . GLY A 1 301 ? 3.573 -10.544 12.575 1.00 94.12 301 GLY A N 1
ATOM 2351 C CA . GLY A 1 301 ? 4.382 -9.912 13.605 1.00 94.12 301 GLY A CA 1
ATOM 2352 C C . GLY A 1 301 ? 5.708 -10.624 13.867 1.00 94.12 301 GLY A C 1
ATOM 2353 O O . GLY A 1 301 ? 6.272 -10.501 14.960 1.00 94.12 301 GLY A O 1
ATOM 2354 N N . ILE A 1 302 ? 6.197 -11.392 12.884 1.00 95.62 302 ILE A N 1
ATOM 2355 C CA . ILE A 1 302 ? 7.400 -12.224 13.017 1.00 95.62 302 ILE A CA 1
ATOM 2356 C C . ILE A 1 302 ? 8.644 -11.391 13.363 1.00 95.62 302 ILE A C 1
ATOM 2358 O O . ILE A 1 302 ? 9.483 -11.840 14.137 1.00 95.62 302 ILE A O 1
ATOM 2362 N N . LEU A 1 303 ? 8.720 -10.144 12.883 1.00 91.75 303 LEU A N 1
ATOM 2363 C CA . LEU A 1 303 ? 9.833 -9.228 13.163 1.00 91.75 303 LEU A CA 1
ATOM 2364 C C . LEU A 1 303 ? 9.797 -8.635 14.579 1.00 91.75 303 LEU A C 1
ATOM 2366 O O . LEU A 1 303 ? 10.834 -8.278 15.129 1.00 91.75 303 LEU A O 1
ATOM 2370 N N . GLY A 1 304 ? 8.612 -8.497 15.179 1.00 88.12 304 GLY A N 1
ATOM 2371 C CA . GLY A 1 304 ? 8.444 -7.890 16.500 1.00 88.12 304 GLY A CA 1
ATOM 2372 C C . GLY A 1 304 ? 8.350 -8.891 17.646 1.00 88.12 304 GLY A C 1
ATOM 2373 O O . GLY A 1 304 ? 8.110 -8.469 18.783 1.00 88.12 304 GLY A O 1
ATOM 2374 N N . CYS A 1 305 ? 8.447 -10.195 17.359 1.00 89.12 305 CYS A N 1
ATOM 2375 C CA . CYS A 1 305 ? 8.194 -11.287 18.305 1.00 89.12 305 CYS A CA 1
ATOM 2376 C C . CYS A 1 305 ? 6.886 -11.093 19.104 1.00 89.12 305 CYS A C 1
ATOM 2378 O O . CYS A 1 305 ? 6.818 -11.424 20.290 1.00 89.12 305 CYS A O 1
ATOM 2380 N N . GLY A 1 306 ? 5.872 -10.462 18.494 1.00 81.31 306 GLY A N 1
ATOM 2381 C CA . GLY A 1 306 ? 4.598 -10.134 19.142 1.00 81.31 306 GLY A CA 1
ATOM 2382 C C . GLY A 1 306 ? 4.662 -9.120 20.295 1.00 81.31 306 GLY A C 1
ATOM 2383 O O . GLY A 1 306 ? 3.709 -9.034 21.066 1.00 81.31 306 GLY A O 1
ATOM 2384 N N . ARG A 1 307 ? 5.764 -8.373 20.474 1.00 83.50 307 ARG A N 1
ATOM 2385 C CA . ARG A 1 307 ? 5.947 -7.432 21.603 1.00 83.50 307 ARG A CA 1
ATOM 2386 C C . ARG A 1 307 ? 5.936 -5.961 21.209 1.00 83.50 307 ARG A C 1
ATOM 2388 O O . ARG A 1 307 ? 5.560 -5.124 22.029 1.00 83.50 307 ARG A O 1
ATOM 2395 N N . LEU A 1 308 ? 6.383 -5.642 19.998 1.00 86.00 308 LEU A N 1
ATOM 2396 C CA . LEU A 1 308 ? 6.469 -4.262 19.528 1.00 86.00 308 LEU A CA 1
ATOM 2397 C C . LEU A 1 308 ? 5.121 -3.796 18.959 1.00 86.00 308 LEU A C 1
ATOM 2399 O O . LEU A 1 308 ? 4.498 -4.548 18.219 1.00 86.00 308 LEU A O 1
ATOM 2403 N N . PRO A 1 309 ? 4.680 -2.558 19.233 1.00 80.12 309 PRO A N 1
ATOM 2404 C CA . PRO A 1 309 ? 3.364 -2.080 18.806 1.00 80.12 309 PRO A CA 1
ATOM 2405 C C . PRO A 1 309 ? 3.192 -1.991 17.283 1.00 80.12 309 PRO A C 1
ATOM 2407 O O . PRO A 1 309 ? 2.084 -2.157 16.795 1.00 80.12 309 PRO A O 1
ATOM 2410 N N . VAL A 1 310 ? 4.270 -1.753 16.528 1.00 81.00 310 VAL A N 1
ATOM 2411 C CA . VAL A 1 310 ? 4.218 -1.633 15.056 1.00 81.00 310 VAL A CA 1
ATOM 2412 C C . VAL A 1 310 ? 4.538 -2.960 14.360 1.00 81.00 310 VAL A C 1
ATOM 2414 O O . VAL A 1 310 ? 3.919 -3.306 13.361 1.00 81.00 310 VAL A O 1
ATOM 2417 N N . LEU A 1 311 ? 5.493 -3.722 14.903 1.00 88.00 311 LEU A N 1
ATOM 2418 C CA . LEU A 1 311 ? 6.004 -4.959 14.293 1.00 88.00 311 LEU A CA 1
ATOM 2419 C C . LEU A 1 311 ? 5.424 -6.236 14.913 1.00 88.00 311 LEU A C 1
ATOM 2421 O O . LEU A 1 311 ? 5.811 -7.331 14.525 1.00 88.00 311 LEU A O 1
ATOM 2425 N N . GLY A 1 312 ? 4.568 -6.118 15.926 1.00 81.31 312 GLY A N 1
ATOM 2426 C CA . GLY A 1 312 ? 4.038 -7.246 16.690 1.00 81.31 312 GLY A CA 1
ATOM 2427 C C . GLY A 1 312 ? 2.855 -7.955 16.035 1.00 81.31 312 GLY A C 1
ATOM 2428 O O . GLY A 1 312 ? 2.483 -9.031 16.502 1.00 81.31 312 GLY A O 1
ATOM 2429 N N . GLY A 1 313 ? 2.296 -7.387 14.963 1.00 93.12 313 GLY A N 1
ATOM 2430 C CA . GLY A 1 313 ? 1.235 -8.005 14.172 1.00 93.12 313 GLY A CA 1
ATOM 2431 C C . GLY A 1 313 ? -0.024 -8.350 14.972 1.00 93.12 313 GLY A C 1
ATOM 2432 O O . GLY A 1 313 ? -0.295 -7.811 16.049 1.00 93.12 313 GLY A O 1
ATOM 2433 N N . ARG A 1 314 ? -0.772 -9.328 14.462 1.00 94.50 314 ARG A N 1
ATOM 2434 C CA . ARG A 1 314 ? -1.968 -9.895 15.093 1.00 94.50 314 ARG A CA 1
ATOM 2435 C C . ARG A 1 314 ? -1.729 -10.442 16.503 1.00 94.50 314 ARG A C 1
ATOM 2437 O O . ARG A 1 314 ? -2.556 -10.161 17.370 1.00 94.50 314 ARG A O 1
ATOM 2444 N N . PRO A 1 315 ? -0.651 -11.205 16.792 1.00 94.31 315 PRO A N 1
ATOM 2445 C CA . PRO A 1 315 ? -0.440 -11.739 18.139 1.00 94.31 315 PRO A CA 1
ATOM 2446 C C . PRO A 1 315 ? -0.365 -10.649 19.214 1.00 94.31 315 PRO A C 1
ATOM 2448 O O . PRO A 1 315 ? -0.915 -10.820 20.303 1.00 94.31 315 PRO A O 1
ATOM 2451 N N . TYR A 1 316 ? 0.274 -9.517 18.899 1.00 93.56 316 TYR A N 1
ATOM 2452 C CA . TYR A 1 316 ? 0.349 -8.373 19.804 1.00 93.56 316 TYR A CA 1
ATOM 2453 C C . TYR A 1 316 ? -1.035 -7.770 20.085 1.00 93.56 316 TYR A C 1
ATOM 2455 O O . TYR A 1 316 ? -1.374 -7.511 21.242 1.00 93.56 316 TYR A O 1
ATOM 2463 N N . GLU A 1 317 ? -1.850 -7.580 19.047 1.00 93.19 317 GLU A N 1
ATOM 2464 C CA . GLU A 1 317 ? -3.186 -6.989 19.176 1.00 93.19 317 GLU A CA 1
ATOM 2465 C C . GLU A 1 317 ? -4.150 -7.873 19.969 1.00 93.19 317 GLU A C 1
ATOM 2467 O O . GLU A 1 317 ? -4.809 -7.380 20.887 1.00 93.19 317 GLU A O 1
ATOM 2472 N N . VAL A 1 318 ? -4.166 -9.182 19.695 1.00 93.31 318 VAL A N 1
ATOM 2473 C CA . VAL A 1 318 ? -4.986 -10.155 20.437 1.00 93.31 318 VAL A CA 1
ATOM 2474 C C . VAL A 1 318 ? -4.616 -10.153 21.923 1.00 93.31 318 VAL A C 1
ATOM 2476 O O . VAL A 1 318 ? -5.486 -10.167 22.795 1.00 93.31 318 VAL A O 1
ATOM 2479 N N . GLU A 1 319 ? -3.321 -10.089 22.245 1.00 93.38 319 GLU A N 1
ATOM 2480 C CA . GLU A 1 319 ? -2.870 -10.021 23.635 1.00 93.38 319 GLU A CA 1
ATOM 2481 C C . GLU A 1 319 ? -3.253 -8.696 24.309 1.00 93.38 319 GLU A C 1
ATOM 2483 O O . GLU A 1 319 ? -3.612 -8.672 25.493 1.00 93.38 319 GLU A O 1
ATOM 2488 N N . CYS A 1 320 ? -3.191 -7.588 23.570 1.00 92.38 320 CYS A N 1
ATOM 2489 C CA . CYS A 1 320 ? -3.624 -6.282 24.050 1.00 92.38 320 CYS A CA 1
ATOM 2490 C C . CYS A 1 320 ? -5.126 -6.283 24.370 1.00 92.38 320 CYS A C 1
ATOM 2492 O O . CYS A 1 320 ? -5.526 -5.864 25.463 1.00 92.38 320 CYS A O 1
ATOM 2494 N N . GLU A 1 321 ? -5.948 -6.833 23.475 1.00 91.44 321 GLU A N 1
ATOM 2495 C CA . GLU A 1 321 ? -7.387 -6.967 23.688 1.00 91.44 321 GLU A CA 1
ATOM 2496 C C . GLU A 1 321 ? -7.694 -7.877 24.882 1.00 91.44 321 GLU A C 1
ATOM 2498 O O . GLU A 1 321 ? -8.466 -7.496 25.766 1.00 91.44 321 GLU A O 1
ATOM 2503 N N . ARG A 1 322 ? -7.026 -9.032 24.991 1.00 92.94 322 ARG A N 1
ATOM 2504 C CA . ARG A 1 322 ? -7.181 -9.949 26.131 1.00 92.94 322 ARG A CA 1
ATOM 2505 C C . ARG A 1 322 ? -6.901 -9.248 27.462 1.00 92.94 322 ARG A C 1
ATOM 2507 O O . ARG A 1 322 ? -7.665 -9.389 28.420 1.00 92.94 322 ARG A O 1
ATOM 2514 N N . LYS A 1 323 ? -5.833 -8.447 27.533 1.00 94.19 323 LYS A N 1
ATOM 2515 C CA . LYS A 1 323 ? -5.502 -7.642 28.723 1.00 94.19 323 LYS A CA 1
ATOM 2516 C C . LYS A 1 323 ? -6.562 -6.583 29.014 1.00 94.19 323 LYS A C 1
ATOM 2518 O O . LYS A 1 323 ? -6.867 -6.338 30.185 1.00 94.19 323 LYS A O 1
ATOM 2523 N N . LEU A 1 324 ? -7.118 -5.949 27.985 1.00 91.44 324 LEU A N 1
ATOM 2524 C CA . LEU A 1 324 ? -8.185 -4.964 28.139 1.00 91.44 324 LEU A CA 1
ATOM 2525 C C . LEU A 1 324 ? -9.460 -5.613 28.698 1.00 91.44 324 LEU A C 1
ATOM 2527 O O . LEU A 1 324 ? -9.970 -5.154 29.721 1.00 91.44 324 LEU A O 1
ATOM 2531 N N . GLN A 1 325 ? -9.900 -6.733 28.119 1.00 91.25 325 GLN A N 1
ATOM 2532 C CA . GLN A 1 325 ? -11.069 -7.493 28.577 1.00 91.25 325 GLN A CA 1
ATOM 2533 C C . GLN A 1 325 ? -10.910 -7.978 30.030 1.00 91.25 325 GLN A C 1
ATOM 2535 O O . GLN A 1 325 ? -11.842 -7.891 30.837 1.00 91.25 325 GLN A O 1
ATOM 2540 N N . GLN A 1 326 ? -9.707 -8.418 30.419 1.00 95.19 326 GLN A N 1
ATOM 2541 C CA . GLN A 1 326 ? -9.406 -8.777 31.810 1.00 95.19 326 GLN A CA 1
ATOM 2542 C C . GLN A 1 326 ? -9.530 -7.580 32.767 1.00 95.19 326 GLN A C 1
ATOM 2544 O O . GLN A 1 326 ? -10.057 -7.720 33.875 1.00 95.19 326 GLN A O 1
ATOM 2549 N N . ARG A 1 327 ? -9.063 -6.390 32.365 1.00 94.69 327 ARG A N 1
ATOM 2550 C CA . ARG A 1 327 ? -9.180 -5.162 33.172 1.00 94.69 327 ARG A CA 1
ATOM 2551 C C . ARG A 1 327 ? -10.635 -4.726 33.329 1.00 94.69 327 ARG A C 1
ATOM 2553 O O . ARG A 1 327 ? -11.031 -4.346 34.431 1.00 94.69 327 ARG A O 1
ATOM 2560 N N . GLU A 1 328 ? -11.426 -4.798 32.264 1.00 92.56 328 GLU A N 1
ATOM 2561 C CA . GLU A 1 328 ? -12.859 -4.486 32.299 1.00 92.56 328 GLU A CA 1
ATOM 2562 C C . GLU A 1 328 ? -13.625 -5.455 33.205 1.00 92.56 328 GLU A C 1
ATOM 2564 O O . GLU A 1 328 ? -14.379 -5.014 34.073 1.00 92.56 328 GLU A O 1
ATOM 2569 N N . SER A 1 329 ? -13.340 -6.757 33.103 1.00 93.81 329 SER A N 1
ATOM 2570 C CA . SER A 1 329 ? -13.937 -7.786 33.965 1.00 93.81 329 SER A CA 1
ATOM 2571 C C . SER A 1 329 ? -13.651 -7.521 35.449 1.00 93.81 329 SER A C 1
ATOM 2573 O O . SER A 1 329 ? -14.556 -7.567 36.285 1.00 93.81 329 SER A O 1
ATOM 2575 N N . ARG A 1 330 ? -12.409 -7.142 35.787 1.00 95.19 330 ARG A N 1
ATOM 2576 C CA . ARG A 1 330 ? -12.027 -6.754 37.159 1.00 95.19 330 ARG A CA 1
ATOM 2577 C C . ARG A 1 330 ? -12.746 -5.489 37.636 1.00 95.19 330 ARG A C 1
ATOM 2579 O O . ARG A 1 330 ? -13.167 -5.428 38.789 1.00 95.19 330 ARG A O 1
ATOM 2586 N N . ARG A 1 331 ? -12.905 -4.479 36.772 1.00 94.62 331 ARG A N 1
ATOM 2587 C CA . ARG A 1 331 ? -13.648 -3.246 37.099 1.00 94.62 331 ARG A CA 1
ATOM 2588 C C . ARG A 1 331 ? -15.127 -3.529 37.348 1.00 94.62 331 ARG A C 1
ATOM 2590 O O . ARG A 1 331 ? -15.667 -3.031 38.331 1.00 94.62 331 ARG A O 1
ATOM 2597 N N . SER A 1 332 ? -15.753 -4.354 36.509 1.00 93.81 332 SER A N 1
ATOM 2598 C CA . SER A 1 332 ? -17.154 -4.754 36.672 1.00 93.81 332 SER A CA 1
ATOM 2599 C C . SER A 1 332 ? -17.371 -5.500 37.989 1.00 93.81 332 SER A C 1
ATOM 2601 O O . SER A 1 332 ? -18.287 -5.176 38.741 1.00 93.81 332 SER A O 1
ATOM 2603 N N . PHE A 1 333 ? -16.481 -6.439 38.318 1.00 94.25 333 PHE A N 1
ATOM 2604 C CA . PHE A 1 333 ? -16.535 -7.174 39.581 1.00 94.25 333 PHE A CA 1
ATOM 2605 C C . PHE A 1 333 ? -16.396 -6.257 40.807 1.00 94.25 333 PHE A C 1
ATOM 2607 O O . PHE A 1 333 ? -17.172 -6.355 41.758 1.00 94.25 333 PHE A O 1
ATOM 2614 N N . ASN A 1 334 ? -15.449 -5.315 40.769 1.00 93.81 334 ASN A N 1
ATOM 2615 C CA . ASN A 1 334 ? -15.257 -4.353 41.854 1.00 93.81 334 ASN A CA 1
ATOM 2616 C C . ASN A 1 334 ? -16.439 -3.386 42.001 1.00 93.81 334 ASN A C 1
ATOM 2618 O O . ASN A 1 334 ? -16.815 -3.059 43.126 1.00 93.81 334 ASN A O 1
ATOM 2622 N N . ASN A 1 335 ? -17.039 -2.940 40.895 1.00 92.50 335 ASN A N 1
ATOM 2623 C CA . ASN A 1 335 ? -18.234 -2.101 40.943 1.00 92.50 335 ASN A CA 1
ATOM 2624 C C . ASN A 1 335 ? -19.431 -2.864 41.517 1.00 92.50 335 ASN A C 1
ATOM 2626 O O . ASN A 1 335 ? -20.108 -2.325 42.384 1.00 92.50 335 ASN A O 1
ATOM 2630 N N . GLY A 1 336 ? -19.631 -4.127 41.123 1.00 90.50 336 GLY A N 1
ATOM 2631 C CA . GLY A 1 336 ? -20.682 -4.977 41.687 1.00 90.50 336 GLY A CA 1
ATOM 2632 C C . GLY A 1 336 ? -20.562 -5.132 43.205 1.00 90.50 336 GLY A C 1
ATOM 2633 O O . GLY A 1 336 ? -21.544 -4.946 43.918 1.00 90.50 336 GLY A O 1
ATOM 2634 N N . ARG A 1 337 ? -19.343 -5.359 43.722 1.00 90.38 337 ARG A N 1
ATOM 2635 C CA . ARG A 1 337 ? -19.097 -5.411 45.177 1.00 90.38 337 ARG A CA 1
ATOM 2636 C C . ARG A 1 337 ? -19.477 -4.114 45.894 1.00 90.38 337 ARG A C 1
ATOM 2638 O O . ARG A 1 337 ? -20.080 -4.184 46.958 1.00 90.38 337 ARG A O 1
ATOM 2645 N N . LYS A 1 338 ? -19.159 -2.949 45.315 1.00 89.81 338 LYS A N 1
ATOM 2646 C CA . LYS A 1 338 ? -19.523 -1.640 45.888 1.00 89.81 338 LYS A CA 1
ATOM 2647 C C . LYS A 1 338 ? -21.034 -1.409 45.909 1.00 89.81 338 LYS A C 1
ATOM 2649 O O . LYS A 1 338 ? -21.547 -0.794 46.834 1.00 89.81 338 LYS A O 1
ATOM 2654 N N . THR A 1 339 ? -21.753 -1.882 44.893 1.00 87.88 339 THR A N 1
ATOM 2655 C CA . THR A 1 339 ? -23.216 -1.764 44.862 1.00 87.88 339 THR A CA 1
ATOM 2656 C C . THR A 1 339 ? -23.859 -2.663 45.915 1.00 87.88 339 THR A C 1
ATOM 2658 O O . THR A 1 339 ? -24.768 -2.220 46.607 1.00 87.88 339 THR A O 1
ATOM 2661 N N . SER A 1 340 ? -23.349 -3.887 46.098 1.00 86.12 340 SER A N 1
ATOM 2662 C CA . SER A 1 340 ? -23.832 -4.798 47.142 1.00 86.12 340 SER A CA 1
ATOM 2663 C C . SER A 1 340 ? -23.546 -4.297 48.560 1.00 86.12 340 SER A C 1
ATOM 2665 O O . SER A 1 340 ? -24.381 -4.492 49.433 1.00 86.12 340 SER A O 1
ATOM 2667 N N . SER A 1 341 ? -22.412 -3.629 48.801 1.00 82.25 341 SER A N 1
ATOM 2668 C CA . SER A 1 341 ? -22.086 -3.087 50.130 1.00 82.25 341 SER A CA 1
ATOM 2669 C C . SER A 1 341 ? -22.925 -1.875 50.541 1.00 82.25 341 SER A C 1
ATOM 2671 O O . SER A 1 341 ? -22.973 -1.573 51.721 1.00 82.25 341 SER A O 1
ATOM 2673 N N . ASN A 1 342 ? -23.564 -1.178 49.596 1.00 80.94 342 ASN A N 1
ATOM 2674 C CA . ASN A 1 342 ? -24.420 -0.017 49.884 1.00 80.94 342 ASN A CA 1
ATOM 2675 C C . ASN A 1 342 ? -25.899 -0.391 50.103 1.00 80.94 342 ASN A C 1
ATOM 2677 O O . ASN A 1 342 ? -26.719 0.490 50.343 1.00 80.94 342 ASN A O 1
ATOM 2681 N N . LEU A 1 343 ? -26.250 -1.670 49.940 1.00 77.88 343 LEU A N 1
ATOM 2682 C CA . LEU A 1 343 ? -27.609 -2.198 50.116 1.00 77.88 343 LEU A CA 1
ATOM 2683 C C . LEU A 1 343 ? -27.804 -2.908 51.469 1.00 77.88 343 LEU A C 1
ATOM 2685 O O . LEU A 1 343 ? -28.888 -3.433 51.719 1.00 77.88 343 LEU A O 1
ATOM 2689 N N . VAL A 1 344 ? -26.765 -2.931 52.308 1.00 63.97 344 VAL A N 1
ATOM 2690 C CA . VAL A 1 344 ? -26.767 -3.410 53.699 1.00 63.97 344 VAL A CA 1
ATOM 2691 C C . VAL A 1 344 ? -26.584 -2.199 54.595 1.00 63.97 344 VAL A C 1
ATOM 2693 O O . VAL A 1 344 ? -27.299 -2.125 55.616 1.00 63.97 344 VAL A O 1
#

Solvent-accessible surface area (backbone atoms only — not comparable to full-atom values): 19609 Å² total; per-residue (Å²): 140,82,85,82,77,83,81,80,76,80,77,78,73,77,56,73,69,57,57,56,52,50,53,51,50,51,53,48,50,52,50,51,50,55,48,51,51,53,50,48,67,53,45,32,57,34,54,41,67,61,46,43,60,55,95,92,57,53,74,64,55,23,51,53,50,41,44,24,51,63,35,64,70,49,21,44,79,53,39,59,90,70,41,82,75,50,46,72,60,36,49,52,49,40,54,33,48,53,34,43,42,54,29,52,54,45,50,56,50,51,50,44,62,76,65,67,54,75,68,40,72,43,64,75,44,74,49,69,62,75,83,69,80,77,77,87,79,78,92,83,78,94,72,95,77,82,89,80,82,90,85,85,72,82,72,70,74,76,76,66,81,70,58,64,49,64,43,24,47,46,56,54,52,44,41,51,54,47,10,48,51,44,32,52,46,55,56,47,53,45,51,41,40,50,21,50,54,26,35,86,94,34,97,40,33,91,45,42,89,51,42,60,52,25,42,52,53,45,53,53,49,36,52,50,32,43,54,48,22,52,50,48,52,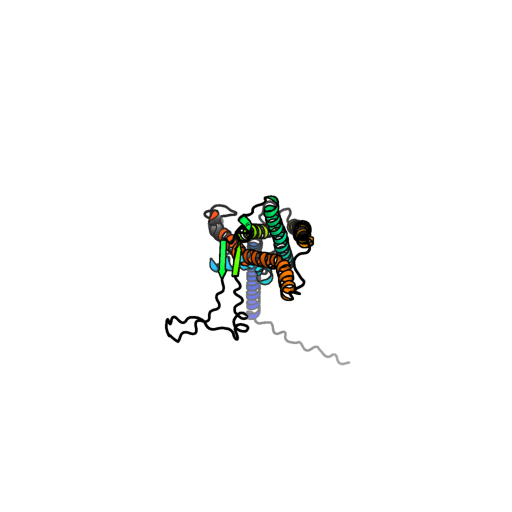50,52,49,54,56,54,58,53,58,63,54,53,65,65,48,65,68,61,70,71,74,82,81,80,96,69,89,59,76,64,57,63,58,53,59,56,49,59,72,44,46,59,59,50,52,50,49,51,33,52,48,41,15,62,71,45,37,28,52,51,54,49,48,45,41,40,61,1,70,87,26,75,35,71,36,92,81,35,2,25,24,59,26,48,54,51,51,50,52,53,49,54,53,51,51,53,53,49,52,52,54,51,51,53,55,57,58,64,73,76,110

Radius of gyration: 34.21 Å; Cα contacts (8 Å, |Δi|>4): 284; chains: 1; bounding box: 115×67×105 Å

Organism: Phaeodactylum tricornutum (strain CCAP 1055/1) (NCBI:txid556484)

Sequence (344 aa):
MGHAQPSRRSELRPSPSFALAKDRLAAYQARSNSMSERESSRTIPALALRAYHLPGNSWCDDWVQYFANNHPLFGICCHHRLHPVTAKWRLIHLVGSIVFGLAVTNIIWLWFIVNDQHDVNDPVLTISFGGGIRTGNSTVSTGNYTDTEYSNSTAEAALQGHQEIAVTEGMLILWTIGGGLHALFDNTVWYMTACVCCLPGQPLQCLYKYKWCGTYVVVLLVVIFTAVASFVVVLRASLEEDDMVDAGDLNSAGIVDDSIDLSNGIDRDREKYRFLLSYTVELLLALLVYYPVVGTILFTGILGCGRLPVLGGRPYEVECERKLQQRESRRSFNNGRKTSSNLV

Secondary structure (DSSP, 8-state):
---PPP------PPPHHHHHHHHHHHHHHHHHHHHHHHHHHHHHHHHHTT-S--TT--HHHHHHHHHHHH-TTHHHHH--TT-SS-HHHHHHHHHHHHHHHHHHHHHHHHHHHHTT-GGGGSEEEEEE-------------------------TTTTTS----EEEEEHHHHHIIIIIHHHHHHHHHHHHHHHHTGGGSTTSTTGGGGGGTTHHHHHHHHHHHHHHHHHHHHHHHHHHHHHHHHHHHHHTGGG--S-----TTHHHHHHHHHHHHHHHHHHHHHHIIIIIHHHHHHHHHHTGGGTTTSTTTSHHHHHHHHHHHHHHHHHHHHHHHHHHHHHT--

Mean predicted aligned error: 10.65 Å

pLDDT: mean 80.94, std 17.52, range [36.75, 97.94]